Protein AF-A0A1H4CYY7-F1 (afdb_monomer_lite)

Foldseek 3Di:
DDDDDDDDDDDDDDDDDDPDDDDDDDDPPDPDDPPDDDQAAAAAPLVQCVPAPDPQEREDEFQHEYEHPDAAEAADHHEYEYDQVRAYEYEAQEAHAYQAAYHYYRHEYECQNHPEARYEHAAHPADFQAQDPPHGFPEGEHEHDEYENYEYPNAQEANYAYPHAEYEYAEDYYYLYEHEHAHAYANHHDDQYAYLEYYYYLYEYEYLNQHQHAVDEYAYAQVSNYVQRAREHADEQAEYYSHNALAQNYAYPHHQALACSYEYHYELAEDESGRPVALCRQCSVRNNAFHNYHYHYAQYEAAYPVAHRCSQCPPVGHRHPVPVNYDRDDQCFPDVNVVLRQGPTPSCVVSVGHNNVSVVPD

Secondary structure (DSSP, 8-state):
--------------------------------PPPPP---TTEEHHHHHHHH-BTTEEEPPTT-EEEE-S-EEESS-EEEE-BTTBPEEEEESS-EEESS-EEEEEEEEE-TT--S-SEEES---PPEEESSSSPEEEEEEEEEEEEEEEEEEEE-S-SEEE-SSSEEEEEEEEES-EEEE-S-S-SEE-TT-EEEEEEEES-EEEEEEEE-S-SEE----GGGT-TT--EEEEEES-EEEEESTTS-SEE-SSS-TT-TTEEEEEES-EEES-S--TT-HHHHHTTT-SSSSEEEEES-EEEETTEE-GGGT-TTSTT---SS--B-S---EEETTTTEEEE--HHHHHHT-S-THHHH--

pLDDT: mean 87.71, std 17.61, range [26.36, 98.88]

Radius of gyration: 29.73 Å; chains: 1; bounding box: 64×70×106 Å

Sequence (362 aa):
MKKSFIFGAALMLMGALSFQSCTKADNPSVPREPAVAVIDNGMELADAIAQFAKDGVLSLPEGIELAMNKEIKLTEPLMIVGNEKKPALITANVGFNSTSDLILSNMIIDASELKTSLIKYEEVNGKKAMKSETEASAYTILNNITLNGVIVNGLEQSLIESTAGKILFKNIAVINSGVEISGNKNFFALGGGFPENLLIENSTLWSGTSHTGFFFKADGKPGDVTSTTTTTWTVNQSTLINIAVGKKANNSNGGIKGKKTTIMNLKNSILYNFGSNKGNEVNGWLWGQNGGAISNYENNTYWSADGAVAGWTDSSKGGSDQTGTALATDPAFKDIKNAIFTPTGADQVDKKTGDPHWYNAN

Structure (mmCIF, N/CA/C/O backbone):
data_AF-A0A1H4CYY7-F1
#
_entry.id   AF-A0A1H4CYY7-F1
#
loop_
_atom_site.group_PDB
_atom_site.id
_atom_site.type_symbol
_atom_site.label_atom_id
_atom_site.label_alt_id
_atom_site.label_comp_id
_atom_site.label_asym_id
_atom_site.label_entity_id
_atom_site.label_seq_id
_atom_site.pdbx_PDB_ins_code
_atom_site.Cartn_x
_atom_site.Cartn_y
_atom_site.Cartn_z
_atom_site.occupancy
_atom_site.B_iso_or_equiv
_atom_site.auth_seq_id
_atom_site.auth_comp_id
_atom_site.auth_asym_id
_atom_site.auth_atom_id
_atom_site.pdbx_PDB_model_num
ATOM 1 N N . MET A 1 1 ? 10.187 -35.703 83.335 1.00 37.75 1 MET A N 1
ATOM 2 C CA . MET A 1 1 ? 9.747 -34.923 82.147 1.00 37.75 1 MET A CA 1
ATOM 3 C C . MET A 1 1 ? 8.419 -35.516 81.671 1.00 37.75 1 MET A C 1
ATOM 5 O O . MET A 1 1 ? 8.348 -36.727 81.766 1.00 37.75 1 MET A O 1
ATOM 9 N N . LYS A 1 2 ? 7.423 -34.716 81.220 1.00 40.31 2 LYS A N 1
ATOM 10 C CA . LYS A 1 2 ? 6.094 -35.118 80.646 1.00 40.31 2 LYS A CA 1
ATOM 11 C C . LYS A 1 2 ? 5.318 -36.227 81.428 1.00 40.31 2 LYS A C 1
ATOM 13 O O . LYS A 1 2 ? 5.734 -37.372 81.398 1.00 40.31 2 LYS A O 1
ATOM 18 N N . LYS A 1 3 ? 4.214 -36.031 82.183 1.00 30.69 3 LYS A N 1
ATOM 19 C CA . LYS A 1 3 ? 3.031 -35.121 82.102 1.00 30.69 3 LYS A CA 1
ATOM 20 C C . LYS A 1 3 ? 2.345 -35.142 80.724 1.00 30.69 3 LYS A C 1
ATOM 22 O O . LYS A 1 3 ? 3.044 -34.854 79.759 1.00 30.69 3 LYS A O 1
ATOM 27 N N . SER A 1 4 ? 1.039 -35.401 80.535 1.00 29.83 4 SER A N 1
ATOM 28 C CA . SER A 1 4 ? -0.108 -35.891 81.367 1.00 29.83 4 SER A CA 1
ATOM 29 C C . SER A 1 4 ? -1.111 -36.602 80.401 1.00 29.83 4 SER A C 1
ATOM 31 O O . SER A 1 4 ? -0.925 -36.443 79.200 1.00 29.83 4 SER A O 1
ATOM 33 N N . PHE A 1 5 ? -2.093 -37.471 80.715 1.00 29.50 5 PHE A N 1
ATOM 34 C CA . PHE A 1 5 ? -3.107 -37.663 81.789 1.00 29.50 5 PHE A CA 1
ATOM 35 C C . PHE A 1 5 ? -4.393 -36.790 81.699 1.00 29.50 5 PHE A C 1
ATOM 37 O O . PHE A 1 5 ? -4.260 -35.573 81.627 1.00 29.50 5 PHE A O 1
ATOM 44 N N . ILE A 1 6 ? -5.583 -37.432 81.852 1.00 34.66 6 ILE A N 1
ATOM 45 C CA . ILE A 1 6 ? -6.971 -36.887 82.050 1.00 34.66 6 ILE A CA 1
ATOM 46 C C . ILE A 1 6 ? -7.640 -36.313 80.763 1.00 34.66 6 ILE A C 1
ATOM 48 O O . ILE A 1 6 ? -6.968 -35.583 80.049 1.00 34.66 6 ILE A O 1
ATOM 52 N N . PHE A 1 7 ? -8.914 -36.550 80.359 1.00 28.45 7 PHE A N 1
ATOM 53 C CA . PHE A 1 7 ? -10.069 -37.434 80.741 1.00 28.45 7 PHE A CA 1
ATOM 54 C C . PHE A 1 7 ? -10.880 -37.794 79.437 1.00 28.45 7 PHE A C 1
ATOM 56 O O . PHE A 1 7 ? -10.284 -37.678 78.372 1.00 28.45 7 PHE A O 1
ATOM 63 N N . GLY A 1 8 ? -12.144 -38.268 79.316 1.00 26.44 8 GLY A N 1
ATOM 64 C CA . GLY A 1 8 ? -13.328 -38.492 80.193 1.00 26.44 8 GLY A CA 1
ATOM 65 C C . GLY A 1 8 ? -14.410 -37.381 80.078 1.00 26.44 8 GLY A C 1
ATOM 66 O O . GLY A 1 8 ? -14.031 -36.218 80.082 1.00 26.44 8 GLY A O 1
ATOM 67 N N . ALA A 1 9 ? -15.742 -37.597 80.008 1.00 30.25 9 ALA A N 1
ATOM 68 C CA . ALA A 1 9 ? -16.615 -38.790 79.896 1.00 30.25 9 ALA A CA 1
ATOM 69 C C . ALA A 1 9 ? -18.074 -38.380 79.465 1.00 30.25 9 ALA A C 1
ATOM 71 O O . ALA A 1 9 ? -18.308 -37.205 79.201 1.00 30.25 9 ALA A O 1
ATOM 72 N N . ALA A 1 10 ? -19.041 -39.324 79.506 1.00 29.89 10 ALA A N 1
ATOM 73 C CA . ALA A 1 10 ? -20.525 -39.176 79.441 1.00 29.89 10 ALA A CA 1
ATOM 74 C C . ALA A 1 10 ? -21.234 -38.920 78.074 1.00 29.89 10 ALA A C 1
ATOM 76 O O . ALA A 1 10 ? -20.589 -38.490 77.127 1.00 29.89 10 ALA A O 1
ATOM 77 N N . LEU A 1 11 ? -22.571 -39.068 77.912 1.00 26.36 11 LEU A N 1
ATOM 78 C CA . LEU A 1 11 ? -23.565 -40.127 78.276 1.00 26.36 11 LEU A CA 1
ATOM 79 C C . LEU A 1 11 ? -24.990 -39.691 77.811 1.00 26.36 11 LEU A C 1
ATOM 81 O O . LEU A 1 11 ? -25.384 -38.583 78.136 1.00 26.36 11 LEU A O 1
ATOM 85 N N . MET A 1 12 ? -25.771 -40.582 77.167 1.00 27.56 12 MET A N 1
ATOM 86 C CA . MET A 1 12 ? -27.247 -40.532 76.930 1.00 27.56 12 MET A CA 1
ATOM 87 C C . MET A 1 12 ? -27.917 -39.269 76.324 1.00 27.56 12 MET A C 1
ATOM 89 O O . MET A 1 12 ? -27.952 -38.214 76.942 1.00 27.56 12 MET A O 1
ATOM 93 N N . LEU A 1 13 ? -28.731 -39.469 75.272 1.00 27.89 13 LEU A N 1
ATOM 94 C CA . LEU A 1 13 ? -30.198 -39.574 75.440 1.00 27.89 13 LEU A CA 1
ATOM 95 C C . LEU A 1 13 ? -30.851 -40.333 74.263 1.00 27.89 13 LEU A C 1
ATOM 97 O O . LEU A 1 13 ? -30.210 -40.569 73.241 1.00 27.89 13 LEU A O 1
ATOM 101 N N . MET A 1 14 ? -32.106 -40.763 74.428 1.00 31.47 14 MET A N 1
ATOM 102 C CA . MET A 1 14 ? -32.885 -41.497 73.419 1.00 31.47 14 MET A CA 1
ATOM 103 C C . 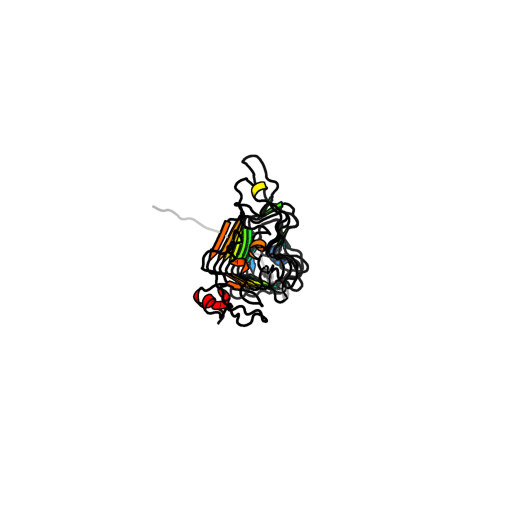MET A 1 14 ? -33.719 -40.565 72.527 1.00 31.47 14 MET A C 1
ATOM 105 O O . MET A 1 14 ? -34.252 -39.563 72.995 1.00 31.47 14 MET A O 1
ATOM 109 N N . GLY A 1 15 ? -33.935 -40.982 71.278 1.00 30.03 15 GLY A N 1
ATOM 110 C CA . GLY A 1 15 ? -34.980 -40.483 70.381 1.00 30.03 15 GLY A CA 1
ATOM 111 C C . GLY A 1 15 ? -35.325 -41.583 69.375 1.00 30.03 15 GLY A C 1
ATOM 112 O O . GLY A 1 15 ? -34.418 -42.181 68.802 1.00 30.03 15 GLY A O 1
ATOM 113 N N . ALA A 1 16 ? -36.606 -41.914 69.214 1.00 32.12 16 ALA A N 1
ATOM 114 C CA . ALA A 1 16 ? -37.058 -43.081 68.451 1.00 32.12 16 ALA A CA 1
ATOM 115 C C . ALA A 1 16 ? -38.094 -42.703 67.384 1.00 32.12 16 ALA A C 1
ATOM 117 O O . ALA A 1 16 ? -38.780 -41.697 67.542 1.00 32.12 16 ALA A O 1
ATOM 118 N N . LEU A 1 17 ? -38.264 -43.593 66.391 1.00 28.38 17 LEU A N 1
ATOM 119 C CA . LEU A 1 17 ? -39.285 -43.564 65.325 1.00 28.38 17 LEU A CA 1
ATOM 120 C C . LEU A 1 17 ? -39.082 -42.416 64.300 1.00 28.38 17 LEU A C 1
ATOM 122 O O . LEU A 1 17 ? -38.811 -41.283 64.662 1.00 28.38 17 LEU A O 1
ATOM 126 N N . SER A 1 18 ? -39.202 -42.616 62.984 1.00 34.16 18 SER A N 1
ATOM 127 C CA . SER A 1 18 ? -39.721 -43.760 62.216 1.00 34.16 18 SER A CA 1
ATOM 128 C C . SER A 1 18 ? -39.141 -43.783 60.789 1.00 34.16 18 SER A C 1
ATOM 130 O O . SER A 1 18 ? -38.703 -42.755 60.278 1.00 34.16 18 SER A O 1
ATOM 132 N N . PHE A 1 19 ? -39.167 -44.942 60.118 1.00 32.31 19 PHE A N 1
ATOM 133 C CA . PHE A 1 19 ? -38.884 -45.020 58.679 1.00 32.31 19 PHE A CA 1
ATOM 134 C C . PHE A 1 19 ? -40.127 -44.617 57.878 1.00 32.31 19 PHE A C 1
ATOM 136 O O . PHE A 1 19 ? -41.000 -45.441 57.611 1.00 32.31 19 PHE A O 1
ATOM 143 N N . GLN A 1 20 ? -40.202 -43.347 57.483 1.00 35.34 20 GLN A N 1
ATOM 144 C CA . GLN A 1 20 ? -41.232 -42.857 56.570 1.00 35.34 20 GLN A CA 1
ATOM 145 C C . GLN A 1 20 ? -40.759 -43.046 55.120 1.00 35.34 20 GLN A C 1
ATOM 147 O O . GLN A 1 20 ? -39.819 -42.394 54.667 1.00 35.34 20 GLN A O 1
ATOM 152 N N . SER A 1 21 ? -41.380 -43.976 54.391 1.00 47.38 21 SER A N 1
ATOM 153 C CA . SER A 1 21 ? -40.995 -44.321 53.017 1.00 47.38 21 SER A CA 1
ATOM 154 C C . SER A 1 21 ? -41.499 -43.281 52.009 1.00 47.38 21 SER A C 1
ATOM 156 O O . SER A 1 21 ? -42.514 -43.490 51.341 1.00 47.38 21 SER A O 1
ATOM 158 N N . CYS A 1 22 ? -40.801 -42.151 51.903 1.00 32.41 22 CYS A N 1
ATOM 159 C CA . CYS A 1 22 ? -41.125 -41.118 50.922 1.00 32.41 22 CYS A CA 1
ATOM 160 C C . CYS A 1 22 ? -40.632 -41.495 49.517 1.00 32.41 22 CYS A C 1
ATOM 162 O O . CYS A 1 22 ? -39.480 -41.860 49.293 1.00 32.41 22 CYS A O 1
ATOM 164 N N . THR A 1 23 ? -41.564 -41.408 48.574 1.00 44.06 23 THR A N 1
ATOM 165 C CA . THR A 1 23 ? -41.438 -41.718 47.148 1.00 44.06 23 THR A CA 1
ATOM 166 C C . THR A 1 23 ? -40.272 -41.019 46.452 1.00 44.06 23 THR A C 1
ATOM 168 O O . THR A 1 23 ? -40.067 -39.829 46.668 1.00 44.06 23 THR A O 1
ATOM 171 N N . LYS A 1 24 ? -39.617 -41.754 45.537 1.00 50.28 24 LYS A N 1
ATOM 172 C CA . LYS A 1 24 ? -38.835 -41.296 44.367 1.00 50.28 24 LYS A CA 1
ATOM 173 C C . LYS A 1 24 ? -38.758 -39.764 44.213 1.00 50.28 24 LYS A C 1
ATOM 175 O O . LYS A 1 24 ? -39.557 -39.181 43.486 1.00 50.28 24 LYS A O 1
ATOM 180 N N . ALA A 1 25 ? -37.791 -39.150 44.893 1.00 41.16 25 ALA A N 1
ATOM 181 C CA . ALA A 1 25 ? -37.471 -37.739 44.717 1.00 41.16 25 ALA A CA 1
ATOM 182 C C . ALA A 1 25 ? -36.894 -37.481 43.316 1.00 41.16 25 ALA A C 1
ATOM 184 O O . ALA A 1 25 ? -36.345 -38.391 42.683 1.00 41.16 25 ALA A O 1
ATOM 185 N N . ASP A 1 26 ? -37.024 -36.245 42.844 1.00 45.03 26 ASP A N 1
ATOM 186 C CA . ASP A 1 26 ? -36.534 -35.832 41.535 1.00 45.03 26 ASP A CA 1
ATOM 187 C C . ASP A 1 26 ? -35.023 -36.021 41.393 1.00 45.03 26 ASP A C 1
ATOM 189 O O . ASP A 1 26 ? -34.247 -35.844 42.335 1.00 45.03 26 ASP A O 1
ATOM 193 N N . ASN A 1 27 ? -34.603 -36.375 40.180 1.00 46.91 27 ASN A N 1
ATOM 194 C CA . ASN A 1 27 ? -33.193 -36.493 39.843 1.00 46.91 27 ASN A CA 1
ATOM 195 C C . ASN A 1 27 ? -32.584 -35.078 39.904 1.00 46.91 27 ASN A C 1
ATOM 197 O O . ASN A 1 27 ? -33.017 -34.229 39.118 1.00 46.91 27 ASN A O 1
ATOM 201 N N . PRO A 1 28 ? -31.642 -34.776 40.821 1.00 47.25 28 PRO A N 1
ATOM 202 C CA . PRO A 1 28 ? -31.160 -33.415 41.005 1.00 47.25 28 PRO A CA 1
ATOM 203 C C . PRO A 1 28 ? -30.515 -32.935 39.708 1.00 47.25 28 PRO A C 1
ATOM 205 O O . PRO A 1 28 ? -29.591 -33.565 39.191 1.00 47.25 28 PRO A O 1
ATOM 208 N N . SER A 1 29 ? -31.022 -31.827 39.167 1.00 51.50 29 SER A N 1
ATOM 209 C CA . SER A 1 29 ? -30.501 -31.242 37.937 1.00 51.50 29 SER A CA 1
ATOM 210 C C . SER A 1 29 ? -29.059 -30.803 38.173 1.00 51.50 29 SER A C 1
ATOM 212 O O . SER A 1 29 ? -28.823 -29.765 38.797 1.00 51.50 29 SER A O 1
ATOM 214 N N . VAL A 1 30 ? -28.106 -31.606 37.693 1.00 57.91 30 VAL A N 1
ATOM 215 C CA . VAL A 1 30 ? -26.680 -31.265 37.698 1.00 57.91 30 VAL A CA 1
ATOM 216 C C . VAL A 1 30 ? -26.548 -29.870 37.085 1.00 57.91 30 VAL A C 1
ATOM 218 O O . VAL A 1 30 ? -27.028 -29.683 35.961 1.00 57.91 30 VAL A O 1
ATOM 221 N N . PRO A 1 31 ? -25.956 -28.885 37.790 1.00 52.22 31 PRO A N 1
ATOM 222 C CA . PRO A 1 31 ? -25.745 -27.560 37.232 1.00 52.22 31 PRO A CA 1
ATOM 223 C C . PRO A 1 31 ? -24.963 -27.704 35.933 1.00 52.22 31 PRO A C 1
ATOM 225 O O . PRO A 1 31 ? -23.820 -28.159 35.939 1.00 52.22 31 PRO A O 1
ATOM 228 N N . ARG A 1 32 ? -25.610 -27.390 34.807 1.00 53.75 32 ARG A N 1
ATOM 229 C CA . ARG A 1 32 ? -24.967 -27.479 33.500 1.00 53.75 32 ARG A CA 1
ATOM 230 C C . ARG A 1 32 ? -23.876 -26.420 33.488 1.00 53.75 32 ARG A C 1
ATOM 232 O O . ARG A 1 32 ? -24.188 -25.234 33.573 1.00 53.75 32 ARG A O 1
ATOM 239 N N . GLU A 1 33 ? -22.627 -26.871 33.452 1.00 50.47 33 GLU A N 1
ATOM 240 C CA . GLU A 1 33 ? -21.457 -25.999 33.411 1.00 50.47 33 GLU A CA 1
ATOM 241 C C . GLU A 1 33 ? -21.664 -24.960 32.294 1.00 50.47 33 GLU A C 1
ATOM 243 O O . GLU A 1 33 ? -22.084 -25.344 31.193 1.00 50.47 33 GLU A O 1
ATOM 248 N N . PRO A 1 34 ? -21.513 -23.651 32.580 1.00 54.47 34 PRO A N 1
ATOM 249 C CA . PRO A 1 34 ? -21.822 -22.620 31.602 1.00 54.47 34 PRO A CA 1
ATOM 250 C C . PRO A 1 34 ? -20.933 -22.836 30.383 1.00 54.47 34 PRO A C 1
ATOM 252 O O . PRO A 1 34 ? -19.713 -22.938 30.518 1.00 54.47 34 PRO A O 1
ATOM 255 N N . ALA A 1 35 ? -21.552 -22.942 29.206 1.00 61.41 35 ALA A N 1
ATOM 256 C CA . ALA A 1 35 ? -20.824 -23.192 27.972 1.00 61.41 35 ALA A CA 1
ATOM 257 C C . ALA A 1 35 ? -19.736 -22.124 27.812 1.00 61.41 35 ALA A C 1
ATOM 259 O O . ALA A 1 35 ? -20.036 -20.927 27.823 1.00 61.41 35 ALA A O 1
ATOM 260 N N . VAL A 1 36 ? -18.480 -22.563 27.706 1.00 70.62 36 VAL A N 1
ATOM 261 C CA . VAL A 1 36 ? -17.357 -21.663 27.448 1.00 70.62 36 VAL A CA 1
ATOM 262 C C . VAL A 1 36 ? -17.652 -20.962 26.131 1.00 70.62 36 VAL A C 1
ATOM 264 O O . VAL A 1 36 ? -17.799 -21.623 25.104 1.00 70.62 36 VAL A O 1
ATOM 267 N N . ALA A 1 37 ? -17.791 -19.639 26.176 1.00 79.00 37 ALA A N 1
ATOM 268 C CA . ALA A 1 37 ? -18.042 -18.854 24.982 1.00 79.00 37 ALA A CA 1
ATOM 269 C C . ALA A 1 37 ? -16.870 -19.042 24.004 1.00 79.00 37 ALA A C 1
ATOM 271 O O . ALA A 1 37 ? -15.703 -18.948 24.394 1.00 79.00 37 ALA A O 1
ATOM 272 N N . VAL A 1 38 ? -17.200 -19.328 22.749 1.00 90.50 38 VAL A N 1
ATOM 273 C CA . VAL A 1 38 ? -16.258 -19.591 21.659 1.00 90.50 38 VAL A CA 1
ATOM 274 C C . VAL A 1 38 ? -16.600 -18.712 20.462 1.00 90.50 38 VAL A C 1
ATOM 276 O O . VAL A 1 38 ? -17.722 -18.224 20.336 1.00 90.50 38 VAL A O 1
ATOM 279 N N . ILE A 1 39 ? -15.614 -18.495 19.596 1.00 95.69 39 ILE A N 1
ATOM 280 C CA . ILE A 1 39 ? -15.818 -17.848 18.302 1.00 95.69 39 ILE A CA 1
ATOM 281 C C . ILE A 1 39 ? -16.231 -18.952 17.324 1.00 95.69 39 ILE A C 1
ATOM 283 O O . ILE A 1 39 ? -15.414 -19.813 17.001 1.00 95.69 39 ILE A O 1
ATOM 287 N N . ASP A 1 40 ? -17.491 -18.926 16.894 1.00 95.44 40 ASP A N 1
ATOM 288 C CA . ASP A 1 40 ? -18.082 -19.878 15.947 1.00 95.44 40 ASP A CA 1
ATOM 289 C C . ASP A 1 40 ? -18.129 -19.304 14.518 1.00 95.44 40 ASP A C 1
ATOM 291 O O . ASP A 1 40 ? -18.174 -18.085 14.322 1.00 95.44 40 ASP A O 1
ATOM 295 N N . ASN A 1 41 ? -18.160 -20.182 13.508 1.00 97.19 41 ASN A N 1
ATOM 296 C CA . ASN A 1 41 ? -18.274 -19.769 12.105 1.00 97.19 41 ASN A CA 1
ATOM 297 C C . ASN A 1 41 ? -19.579 -18.996 11.842 1.00 97.19 41 ASN A C 1
ATOM 299 O O . ASN A 1 41 ? -20.654 -19.378 12.304 1.00 97.19 41 ASN A O 1
ATOM 303 N N . GLY A 1 42 ? -19.482 -17.924 11.057 1.00 95.81 42 GLY A N 1
ATOM 304 C CA . GLY A 1 42 ? -20.584 -17.014 10.745 1.00 95.81 42 GLY A CA 1
ATOM 305 C C . GLY A 1 42 ? -20.880 -15.972 11.830 1.00 95.81 42 GLY A C 1
ATOM 306 O O . GLY A 1 42 ? -21.807 -15.182 11.663 1.00 95.81 42 GLY A O 1
ATOM 307 N N . MET A 1 43 ? -20.113 -15.931 12.927 1.00 97.69 43 MET A N 1
ATOM 308 C CA . MET A 1 43 ? -20.219 -14.866 13.929 1.00 97.69 43 MET A CA 1
ATOM 309 C C . MET A 1 43 ? -19.825 -13.501 13.329 1.00 97.69 43 MET A C 1
ATOM 311 O O . MET A 1 43 ? -18.916 -13.401 12.504 1.00 97.69 43 MET A O 1
ATOM 315 N N . GLU A 1 44 ? -20.497 -12.429 13.759 1.00 98.06 44 GLU A N 1
ATOM 316 C CA . GLU A 1 44 ? -20.103 -11.059 13.414 1.00 98.06 44 GLU A CA 1
ATOM 317 C C . GLU A 1 44 ? -18.771 -10.699 14.080 1.00 98.06 44 GLU A C 1
ATOM 319 O O . GLU A 1 44 ? -18.639 -10.781 15.303 1.00 98.06 44 GLU A O 1
ATOM 324 N N . LEU A 1 45 ? -17.811 -10.195 13.306 1.00 98.12 45 LEU A N 1
ATOM 325 C CA . LEU A 1 45 ? -16.506 -9.761 13.802 1.00 98.12 45 LEU A CA 1
ATOM 326 C C . LEU A 1 45 ? -16.634 -8.673 14.882 1.00 98.12 45 LEU A C 1
ATOM 328 O O . LEU A 1 45 ? -15.885 -8.686 15.854 1.00 98.12 45 LEU A O 1
ATOM 332 N N . ALA A 1 46 ? -17.626 -7.782 14.772 1.00 97.06 46 ALA A N 1
ATOM 333 C CA . ALA A 1 46 ? -17.936 -6.791 15.806 1.00 97.06 46 ALA A CA 1
ATOM 334 C C . ALA A 1 46 ? -18.329 -7.437 17.152 1.00 97.06 46 ALA A C 1
ATOM 336 O O . ALA A 1 46 ? -17.869 -7.000 18.208 1.00 97.06 46 ALA A O 1
ATOM 337 N N . ASP A 1 47 ? -19.136 -8.503 17.117 1.00 96.62 47 ASP A N 1
ATOM 338 C CA . ASP A 1 47 ? -19.560 -9.228 18.319 1.00 96.62 47 ASP A CA 1
ATOM 339 C C . ASP A 1 47 ? -18.419 -10.102 18.866 1.00 96.62 47 ASP A C 1
ATOM 341 O O . ASP A 1 47 ? -18.308 -10.281 20.080 1.00 96.62 47 ASP A O 1
ATOM 345 N N . ALA A 1 48 ? -17.545 -10.614 17.990 1.00 97.50 48 ALA A N 1
ATOM 346 C CA . ALA A 1 48 ? -16.347 -11.354 18.375 1.00 97.50 48 ALA A CA 1
ATOM 347 C C . ALA A 1 48 ? -15.320 -10.449 19.083 1.00 97.50 48 ALA A C 1
ATOM 349 O O . ALA A 1 48 ? -14.794 -10.820 20.132 1.00 97.50 48 ALA A O 1
ATOM 350 N N . ILE A 1 49 ? -15.085 -9.232 18.573 1.00 97.00 49 ILE A N 1
ATOM 351 C CA . ILE A 1 49 ? -14.261 -8.213 19.245 1.00 97.00 49 ILE A CA 1
ATOM 352 C C . ILE A 1 49 ? -14.849 -7.900 20.625 1.00 97.00 49 ILE A C 1
ATOM 354 O O . ILE A 1 49 ? -14.137 -7.991 21.622 1.00 97.00 49 ILE A O 1
ATOM 358 N N . ALA A 1 50 ? -16.148 -7.594 20.704 1.00 95.44 50 ALA A N 1
ATOM 359 C CA . ALA A 1 50 ? -16.796 -7.184 21.952 1.00 95.44 50 ALA A CA 1
ATOM 360 C C . ALA A 1 50 ? -16.803 -8.265 23.054 1.00 95.44 50 ALA A C 1
ATOM 362 O O . ALA A 1 50 ? -16.852 -7.923 24.235 1.00 95.44 50 ALA A O 1
ATOM 363 N N . GLN A 1 51 ? -16.767 -9.553 22.691 1.00 95.38 51 GLN A N 1
ATOM 364 C CA . GLN A 1 51 ? -16.809 -10.673 23.643 1.00 95.38 51 GLN A CA 1
ATOM 365 C C . GLN A 1 51 ? -15.434 -11.278 23.962 1.00 95.38 51 GLN A C 1
ATOM 367 O O . GLN A 1 51 ? -15.234 -11.770 25.074 1.00 95.38 51 GLN A O 1
ATOM 372 N N . PHE A 1 52 ? -14.498 -11.275 23.006 1.00 96.62 52 PHE A N 1
ATOM 373 C CA . PHE A 1 52 ? -13.264 -12.066 23.100 1.00 96.62 52 PHE A CA 1
ATOM 374 C C . PHE A 1 52 ? -11.969 -11.257 23.014 1.00 96.62 52 PHE A C 1
ATOM 376 O O . PHE A 1 52 ? -10.921 -11.801 23.371 1.00 96.62 52 PHE A O 1
ATOM 383 N N . ALA A 1 53 ? -12.007 -9.985 22.598 1.00 96.44 53 ALA A N 1
ATOM 384 C CA . ALA A 1 53 ? -10.814 -9.146 22.635 1.00 96.44 53 ALA A CA 1
ATOM 385 C C . ALA A 1 53 ? -10.394 -8.866 24.089 1.00 96.44 53 ALA A C 1
ATOM 387 O O . ALA A 1 53 ? -11.217 -8.516 24.936 1.00 96.44 53 ALA A O 1
ATOM 388 N N . LYS A 1 54 ? -9.100 -9.011 24.384 1.00 95.31 54 LYS A N 1
ATOM 389 C CA . LYS A 1 54 ? -8.508 -8.751 25.705 1.00 95.31 54 LYS A CA 1
ATOM 390 C C . LYS A 1 54 ? -7.297 -7.854 25.538 1.00 95.31 54 LYS A C 1
ATOM 392 O O . LYS A 1 54 ? -6.474 -8.107 24.666 1.00 95.31 54 LYS A O 1
ATOM 397 N N . ASP A 1 55 ? -7.227 -6.791 26.335 1.00 94.69 55 ASP A N 1
ATOM 398 C CA . ASP A 1 55 ? -6.133 -5.809 26.317 1.00 94.69 55 ASP A CA 1
ATOM 399 C C . ASP A 1 55 ? -5.811 -5.263 24.905 1.00 94.69 55 ASP A C 1
ATOM 401 O O . ASP A 1 55 ? -4.659 -5.016 24.555 1.00 94.69 55 ASP A O 1
ATOM 405 N N . GLY A 1 56 ? -6.851 -5.098 24.075 1.00 95.00 56 GLY A N 1
ATOM 406 C CA . GLY A 1 56 ? -6.737 -4.648 22.683 1.00 95.00 56 GLY A CA 1
ATOM 407 C C . GLY A 1 56 ? -6.373 -5.738 21.666 1.00 95.00 56 GLY A C 1
ATOM 408 O O . GLY A 1 56 ? -6.073 -5.403 20.526 1.00 95.00 56 GLY A O 1
ATOM 409 N N . VAL A 1 57 ? -6.396 -7.028 22.026 1.00 98.06 57 VAL A N 1
ATOM 410 C CA . VAL A 1 57 ? -6.032 -8.146 21.134 1.00 98.06 57 VAL A CA 1
ATOM 411 C C . VAL A 1 57 ? -7.171 -9.159 20.993 1.00 98.06 57 VAL A C 1
ATOM 413 O O . VAL A 1 57 ? -7.639 -9.717 21.985 1.00 98.06 57 VAL A O 1
ATOM 416 N N . LEU A 1 58 ? -7.578 -9.446 19.753 1.00 98.31 58 LEU A N 1
ATOM 417 C CA . LEU A 1 58 ? -8.475 -10.541 19.377 1.00 98.31 58 LEU A CA 1
ATOM 418 C C . LEU A 1 58 ? -7.690 -11.630 18.629 1.00 98.31 58 LEU A C 1
ATOM 420 O O . LEU A 1 58 ? -7.259 -11.423 17.494 1.00 98.31 58 LEU A O 1
ATOM 424 N N . SER A 1 59 ? -7.550 -12.804 19.243 1.00 98.00 59 SER A N 1
ATOM 425 C CA . SER A 1 59 ? -6.973 -13.991 18.597 1.00 98.00 59 SER A CA 1
ATOM 426 C C . SER A 1 59 ? -8.076 -14.851 17.979 1.00 98.00 59 SER A C 1
ATOM 428 O O . SER A 1 59 ? -8.984 -15.291 18.683 1.00 98.00 59 SER A O 1
ATOM 430 N N . LEU A 1 60 ? -7.986 -15.106 16.676 1.00 98.12 60 LEU A N 1
ATOM 431 C CA . LEU A 1 60 ? -8.960 -15.880 15.909 1.00 98.12 60 LEU A CA 1
ATOM 432 C C . LEU A 1 60 ? -8.554 -17.367 15.810 1.00 98.12 60 LEU A C 1
ATOM 434 O O . LEU A 1 60 ? -7.364 -17.657 15.652 1.00 98.12 60 LEU A O 1
ATOM 438 N N . PRO A 1 61 ? -9.505 -18.324 15.875 1.00 96.88 61 PRO A N 1
ATOM 439 C CA . PRO A 1 61 ? -9.225 -19.740 15.628 1.00 96.88 61 PRO A CA 1
ATOM 440 C C . PRO A 1 61 ? -8.700 -20.019 14.209 1.00 96.88 61 PRO A C 1
ATOM 442 O O . PRO A 1 61 ? -8.905 -19.235 13.282 1.00 96.88 61 PRO A O 1
ATOM 445 N N . GLU A 1 62 ? -8.032 -21.164 14.027 1.00 97.12 62 GLU A N 1
ATOM 446 C CA . GLU A 1 62 ? -7.523 -21.575 12.713 1.00 97.12 62 GLU A CA 1
ATOM 447 C C . GLU A 1 62 ? -8.658 -21.749 11.692 1.00 97.12 62 GLU A C 1
ATOM 449 O O . GLU A 1 62 ? -9.546 -22.573 11.903 1.00 97.12 62 GLU A O 1
ATOM 454 N N . GLY A 1 63 ? -8.598 -21.034 10.565 1.00 97.00 63 GLY A N 1
ATOM 455 C CA . GLY A 1 63 ? -9.579 -21.156 9.483 1.00 97.00 63 GLY A CA 1
ATOM 456 C C . GLY A 1 63 ? -11.009 -20.754 9.860 1.00 97.00 63 GLY A C 1
ATOM 457 O O . GLY A 1 63 ? -11.943 -21.247 9.236 1.00 97.00 63 GLY A O 1
ATOM 458 N N . ILE A 1 64 ? -11.192 -19.909 10.883 1.00 98.19 64 ILE A N 1
ATOM 459 C CA . ILE A 1 64 ? -12.518 -19.397 11.253 1.00 98.19 64 ILE A CA 1
ATOM 460 C C . ILE A 1 64 ? -13.091 -18.514 10.132 1.00 98.19 64 ILE A C 1
ATOM 462 O O . ILE A 1 64 ? -12.374 -17.701 9.546 1.00 98.19 64 ILE A O 1
ATOM 466 N N . GLU A 1 65 ? -14.386 -18.645 9.864 1.00 98.56 65 GLU A N 1
ATOM 467 C CA . GLU A 1 65 ? -15.130 -17.803 8.922 1.00 98.56 65 GLU A CA 1
ATOM 468 C C . GLU A 1 65 ? -16.001 -16.814 9.708 1.00 98.56 65 GLU A C 1
ATOM 470 O O . GLU A 1 65 ? -16.823 -17.230 10.522 1.00 98.56 65 GLU A O 1
ATOM 475 N N . LEU A 1 66 ? -15.842 -15.508 9.485 1.00 98.62 66 LEU A N 1
ATOM 476 C CA . LEU A 1 66 ? -16.573 -14.450 10.191 1.00 98.62 66 LEU A CA 1
ATOM 477 C C . LEU A 1 66 ? -17.207 -13.458 9.216 1.00 98.62 66 LEU A C 1
ATOM 479 O O . LEU A 1 66 ? -16.643 -13.129 8.172 1.00 98.62 66 LEU A O 1
ATOM 483 N N . ALA A 1 67 ? -18.365 -12.927 9.596 1.00 98.12 67 ALA A N 1
ATOM 484 C CA . ALA A 1 67 ? -19.030 -11.865 8.855 1.00 98.12 67 ALA A CA 1
ATOM 485 C C . ALA A 1 67 ? -18.632 -10.486 9.403 1.00 98.12 67 ALA A C 1
ATOM 487 O O . ALA A 1 67 ? -18.454 -10.311 10.606 1.00 98.12 67 ALA A O 1
ATOM 488 N N . MET A 1 68 ? -18.536 -9.480 8.539 1.00 97.69 68 MET A N 1
ATOM 489 C CA . MET A 1 68 ? -18.407 -8.077 8.931 1.00 97.69 68 MET A CA 1
ATOM 490 C C . MET A 1 68 ? -19.521 -7.276 8.246 1.00 97.69 68 MET A C 1
ATOM 492 O O . MET A 1 68 ? -19.317 -6.645 7.206 1.00 97.69 68 MET A O 1
ATOM 496 N N . ASN A 1 69 ? -20.725 -7.350 8.833 1.00 96.75 69 ASN A N 1
ATOM 497 C CA . ASN A 1 69 ? -21.913 -6.593 8.415 1.00 96.75 69 ASN A CA 1
ATOM 498 C C . ASN A 1 69 ? -22.155 -5.354 9.292 1.00 96.75 69 ASN A C 1
ATOM 500 O O . ASN A 1 69 ? -22.805 -4.400 8.862 1.00 96.75 69 ASN A O 1
ATOM 504 N N . LYS A 1 70 ? -21.650 -5.366 10.530 1.00 94.06 70 LYS A N 1
ATOM 505 C CA . LYS A 1 70 ? -21.718 -4.255 11.492 1.00 94.06 70 LYS A CA 1
ATOM 506 C C . LYS A 1 70 ? -20.482 -3.358 11.376 1.00 94.06 70 LYS A C 1
ATOM 508 O O . LYS A 1 70 ? -19.363 -3.858 11.396 1.00 94.06 70 LYS A O 1
ATOM 513 N N . GLU A 1 71 ? -20.677 -2.038 11.292 1.00 87.38 71 GLU A N 1
ATOM 514 C CA . GLU A 1 71 ? -19.575 -1.064 11.220 1.00 87.38 71 GLU A CA 1
ATOM 515 C C . GLU A 1 71 ? -18.720 -1.131 12.497 1.00 87.38 71 GLU A C 1
ATOM 517 O O . GLU A 1 71 ? -19.212 -0.873 13.599 1.00 87.38 71 GLU A O 1
ATOM 522 N N . ILE A 1 72 ? -17.434 -1.461 12.356 1.00 93.06 72 ILE A N 1
ATOM 523 C CA . ILE A 1 72 ? -16.533 -1.630 13.501 1.00 93.06 72 ILE A CA 1
ATOM 524 C C . ILE A 1 72 ? -15.914 -0.275 13.848 1.00 93.06 72 ILE A C 1
ATOM 526 O O . ILE A 1 72 ? -14.985 0.181 13.176 1.00 93.06 72 ILE A O 1
ATOM 530 N N . LYS A 1 73 ? -16.429 0.371 14.903 1.00 92.25 73 LYS A N 1
ATOM 531 C CA . LYS A 1 73 ? -15.896 1.646 15.408 1.00 92.25 73 LYS A CA 1
ATOM 532 C C . LYS A 1 73 ? -14.780 1.423 16.419 1.00 92.25 73 LYS A C 1
ATOM 534 O O . LYS A 1 73 ? -15.015 0.839 17.473 1.00 92.25 73 LYS A O 1
ATOM 539 N N . LEU A 1 74 ? -13.579 1.908 16.107 1.00 90.12 74 LEU A N 1
ATOM 540 C CA . LEU A 1 74 ? -12.384 1.708 16.935 1.00 90.12 74 LEU A CA 1
ATOM 541 C C . LEU A 1 74 ? -11.966 3.009 17.626 1.00 90.12 74 LEU A C 1
ATOM 543 O O . LEU A 1 74 ? -11.243 3.826 17.055 1.00 90.12 74 LEU A O 1
ATOM 547 N N . THR A 1 75 ? -12.422 3.198 18.866 1.00 89.56 75 THR A N 1
ATOM 548 C CA . THR A 1 75 ? -11.993 4.318 19.723 1.00 89.56 75 THR A CA 1
ATOM 549 C C . THR A 1 75 ? -10.654 4.056 20.410 1.00 89.56 75 THR A C 1
ATOM 551 O O . THR A 1 75 ? -9.892 4.991 20.643 1.00 89.56 75 THR A O 1
ATOM 554 N N . GLU A 1 76 ? -10.356 2.785 20.687 1.00 90.38 76 GLU A N 1
ATOM 555 C CA . GLU A 1 76 ? -9.132 2.293 21.328 1.00 90.38 76 GLU A CA 1
ATOM 556 C C . GLU A 1 76 ? -8.306 1.436 20.347 1.00 90.38 76 GLU A C 1
ATOM 558 O O . GLU A 1 76 ? -8.866 0.957 19.355 1.00 90.38 76 GLU A O 1
ATOM 563 N N . PRO A 1 77 ? -6.994 1.235 20.589 1.00 92.50 77 PRO A N 1
ATOM 564 C CA . PRO A 1 77 ? -6.153 0.385 19.748 1.00 92.50 77 PRO A CA 1
ATOM 565 C C . PRO A 1 77 ? -6.665 -1.058 19.657 1.00 92.50 77 PRO A C 1
ATOM 567 O O . PRO A 1 77 ? -7.011 -1.656 20.678 1.00 92.50 77 PRO A O 1
ATOM 570 N N . LEU A 1 78 ? -6.648 -1.640 18.453 1.00 95.75 78 LEU A N 1
ATOM 571 C CA . LEU A 1 78 ? -7.034 -3.037 18.231 1.00 95.75 78 LEU A CA 1
ATOM 572 C C . LEU A 1 78 ? -6.019 -3.794 17.366 1.00 95.75 78 LEU A C 1
ATOM 574 O O . LEU A 1 78 ? -5.604 -3.338 16.301 1.00 95.75 78 LEU A O 1
ATOM 578 N N . MET A 1 79 ? -5.687 -5.007 17.797 1.00 97.94 79 MET A N 1
ATOM 579 C CA . MET A 1 79 ? -4.982 -6.022 17.026 1.00 97.94 79 MET A CA 1
ATOM 580 C C . MET A 1 79 ? -5.902 -7.229 16.810 1.00 97.94 79 MET A C 1
ATOM 582 O O . MET A 1 79 ? -6.439 -7.774 17.772 1.00 97.94 79 MET A O 1
ATOM 586 N N . ILE A 1 80 ? -6.060 -7.677 15.565 1.00 98.44 80 ILE A N 1
ATOM 587 C CA . ILE A 1 80 ? -6.780 -8.908 15.212 1.00 98.44 80 ILE A CA 1
ATOM 588 C C . ILE A 1 80 ? -5.784 -9.872 14.559 1.00 98.44 80 ILE A C 1
ATOM 590 O O . ILE A 1 80 ? -5.134 -9.517 13.574 1.00 98.44 80 ILE A O 1
ATOM 594 N N . VAL A 1 81 ? -5.650 -11.080 15.113 1.00 98.44 81 VAL A N 1
ATOM 595 C CA . VAL A 1 81 ? -4.613 -12.053 14.734 1.00 98.44 81 VAL A CA 1
ATOM 596 C C . VAL A 1 81 ? -5.242 -13.392 14.363 1.00 98.44 81 VAL A C 1
ATOM 598 O O . VAL A 1 81 ? -5.775 -14.085 15.226 1.00 98.44 81 VAL A O 1
ATOM 601 N N . GLY A 1 82 ? -5.154 -13.772 13.088 1.00 98.00 82 GLY A N 1
ATOM 602 C CA . GLY A 1 82 ? -5.441 -15.127 12.618 1.00 98.00 82 GLY A CA 1
ATOM 603 C C . GLY A 1 82 ? -4.211 -16.042 12.599 1.00 98.00 82 GLY A C 1
ATOM 604 O O . GLY A 1 82 ? -3.118 -15.690 13.056 1.00 98.00 82 GLY A O 1
ATOM 605 N N . ASN A 1 83 ? -4.385 -17.243 12.051 1.00 97.19 83 ASN A N 1
ATOM 606 C CA . ASN A 1 83 ? -3.328 -18.245 11.932 1.00 97.19 83 ASN A CA 1
ATOM 607 C C . ASN A 1 83 ? -2.661 -18.183 10.548 1.00 97.19 83 ASN A C 1
ATOM 609 O O . ASN A 1 83 ? -3.330 -18.296 9.531 1.00 97.19 83 ASN A O 1
ATOM 613 N N . GLU A 1 84 ? -1.334 -18.066 10.508 1.00 93.81 84 GLU A N 1
ATOM 614 C CA . GLU A 1 84 ? -0.527 -17.948 9.278 1.00 93.81 84 GLU A CA 1
ATOM 615 C C . GLU A 1 84 ? -0.781 -19.068 8.246 1.00 93.81 84 GLU A C 1
ATOM 617 O O . GLU A 1 84 ? -0.752 -18.829 7.043 1.00 93.81 84 GLU A O 1
ATOM 622 N N . LYS A 1 85 ? -1.049 -20.299 8.705 1.00 93.81 85 LYS A N 1
ATOM 623 C CA . LYS A 1 85 ? -1.186 -21.498 7.854 1.00 93.81 85 LYS A CA 1
ATOM 624 C C . LYS A 1 85 ? -2.634 -21.831 7.500 1.00 93.81 85 LYS A C 1
ATOM 626 O O . LYS A 1 85 ? -2.875 -22.608 6.579 1.00 93.81 85 LYS A O 1
ATOM 631 N N . LYS A 1 86 ? -3.583 -21.283 8.257 1.00 96.81 86 LYS A N 1
ATOM 632 C CA . LYS A 1 86 ? -5.030 -21.366 8.039 1.00 96.81 86 LYS A CA 1
ATOM 633 C C . LYS A 1 86 ? -5.634 -20.005 8.404 1.00 96.81 86 LYS A C 1
ATOM 635 O O . LYS A 1 86 ? -6.185 -19.871 9.504 1.00 96.81 86 LYS A O 1
ATOM 640 N N . PRO A 1 87 ? -5.464 -18.985 7.545 1.00 97.62 87 PRO A N 1
ATOM 641 C CA . PRO A 1 87 ? -5.950 -17.641 7.828 1.00 97.62 87 PRO A CA 1
ATOM 642 C C . PRO A 1 87 ? -7.455 -17.652 8.092 1.00 97.62 87 PRO A C 1
ATOM 644 O O . PRO A 1 87 ? -8.192 -18.441 7.501 1.00 97.62 87 PRO A O 1
ATOM 647 N N . ALA A 1 88 ? -7.904 -16.768 8.980 1.00 98.31 88 ALA A N 1
ATOM 648 C CA . ALA A 1 88 ? -9.330 -16.504 9.143 1.00 98.31 88 ALA A CA 1
ATOM 649 C C . ALA A 1 88 ? -9.886 -15.875 7.856 1.00 98.31 88 ALA A C 1
ATOM 651 O O . ALA A 1 88 ? -9.192 -15.064 7.241 1.00 98.31 88 ALA A O 1
ATOM 652 N N . LEU A 1 89 ? -11.117 -16.204 7.468 1.00 98.75 89 LEU A N 1
ATOM 653 C CA . LEU A 1 89 ? -11.828 -15.547 6.372 1.00 98.75 89 LEU A CA 1
ATOM 654 C C . LEU A 1 89 ? -12.830 -14.542 6.946 1.00 98.75 89 LEU A C 1
ATOM 656 O O . LEU A 1 89 ? -13.705 -14.911 7.723 1.00 98.75 89 LEU A O 1
ATOM 660 N N . ILE A 1 90 ? -12.713 -13.279 6.542 1.00 98.62 90 ILE A N 1
ATOM 661 C CA . ILE A 1 90 ? -13.635 -12.200 6.893 1.00 98.62 90 ILE A CA 1
ATOM 662 C C . ILE A 1 90 ? -14.414 -11.798 5.636 1.00 98.62 90 ILE A C 1
ATOM 664 O O . ILE A 1 90 ? -13.833 -11.237 4.706 1.00 98.62 90 ILE A O 1
ATOM 668 N N . THR A 1 91 ? -15.724 -12.041 5.599 1.00 98.56 91 THR A N 1
ATOM 669 C CA . THR A 1 91 ? -16.599 -11.520 4.534 1.00 98.56 91 THR A CA 1
ATOM 670 C C . THR A 1 91 ? -17.023 -10.094 4.886 1.00 98.56 91 THR A C 1
ATOM 672 O O . THR A 1 91 ? -17.793 -9.883 5.826 1.00 98.56 91 THR A O 1
ATOM 675 N N . ALA A 1 92 ? -16.490 -9.107 4.165 1.00 98.06 92 ALA A N 1
ATOM 676 C CA . ALA A 1 92 ? -16.589 -7.690 4.493 1.00 98.06 92 ALA A CA 1
ATOM 677 C C . ALA A 1 92 ? -17.635 -6.960 3.640 1.00 98.06 92 ALA A C 1
ATOM 679 O O . ALA A 1 92 ? -17.394 -6.637 2.481 1.00 98.06 92 ALA A O 1
ATOM 680 N N . ASN A 1 93 ? -18.768 -6.617 4.255 1.00 96.69 93 ASN A N 1
ATOM 681 C CA . ASN A 1 93 ? -19.792 -5.757 3.648 1.00 96.69 93 ASN A CA 1
ATOM 682 C C . ASN A 1 93 ? -19.646 -4.286 4.091 1.00 96.69 93 ASN A C 1
ATOM 684 O O . ASN A 1 93 ? -20.037 -3.365 3.369 1.00 96.69 93 ASN A O 1
ATOM 688 N N . VAL A 1 94 ? -19.030 -4.051 5.256 1.00 95.38 94 VAL A N 1
ATOM 689 C CA . VAL A 1 94 ? -18.676 -2.725 5.797 1.00 95.38 94 VAL A CA 1
ATOM 690 C C . VAL A 1 94 ? -17.239 -2.718 6.326 1.00 95.38 94 VAL A C 1
ATOM 692 O O . VAL A 1 94 ? -16.688 -3.769 6.635 1.00 95.38 94 VAL A O 1
ATOM 695 N N . GLY A 1 95 ? -16.610 -1.542 6.394 1.00 95.44 95 GLY A N 1
ATOM 696 C CA . GLY A 1 95 ? -15.217 -1.392 6.829 1.00 95.44 95 GLY A CA 1
ATOM 697 C C . GLY A 1 95 ? -15.042 -1.080 8.319 1.00 95.44 95 GLY A C 1
ATOM 698 O O . GLY A 1 95 ? -16.003 -0.909 9.075 1.00 95.44 95 GLY A O 1
ATOM 699 N N . PHE A 1 96 ? -13.780 -0.929 8.720 1.00 95.56 96 PHE A N 1
ATOM 700 C CA . PHE A 1 96 ? -13.398 -0.350 10.007 1.00 95.56 96 PHE A CA 1
ATOM 701 C C . PHE A 1 96 ? -13.511 1.177 9.940 1.00 95.56 96 PHE A C 1
ATOM 703 O O . PHE A 1 96 ? -12.917 1.801 9.059 1.00 95.56 96 PHE A O 1
ATOM 710 N N . ASN A 1 97 ? -14.213 1.792 10.893 1.00 93.25 97 ASN A N 1
ATOM 711 C CA . ASN A 1 97 ? -14.254 3.245 11.074 1.00 93.25 97 ASN A CA 1
ATOM 712 C C . ASN A 1 97 ? -13.467 3.588 12.344 1.00 93.25 97 ASN A C 1
ATOM 714 O O . ASN A 1 97 ? -13.967 3.476 13.465 1.00 93.25 97 ASN A O 1
ATOM 718 N N . SER A 1 98 ? -12.186 3.894 12.177 1.00 88.19 98 SER A N 1
ATOM 719 C CA . SER A 1 98 ? -11.244 4.004 13.285 1.00 88.19 98 SER A CA 1
ATOM 720 C C . SER A 1 98 ? -10.953 5.453 13.650 1.00 88.19 98 SER A C 1
ATOM 722 O O . SER A 1 98 ? -10.839 6.320 12.789 1.00 88.19 98 SER A O 1
ATOM 724 N N . THR A 1 99 ? -10.754 5.692 14.945 1.00 86.56 99 THR A N 1
ATOM 725 C CA . THR A 1 99 ? -10.136 6.910 15.477 1.00 86.56 99 THR A CA 1
ATOM 726 C C . THR A 1 99 ? -8.783 6.618 16.141 1.00 86.56 99 THR A C 1
ATOM 728 O O . THR A 1 99 ? -8.229 7.514 16.783 1.00 86.56 99 THR A O 1
ATOM 731 N N . SER A 1 100 ? -8.287 5.375 16.031 1.00 88.62 100 SER A N 1
ATOM 732 C CA . SER A 1 100 ? -7.157 4.804 16.781 1.00 88.62 100 SER A CA 1
ATOM 733 C C . SER A 1 100 ? -6.308 3.813 15.950 1.00 88.62 100 SER A C 1
ATOM 735 O O . SER A 1 100 ? -6.510 3.639 14.741 1.00 88.62 100 SER A O 1
ATOM 737 N N . ASP A 1 101 ? -5.311 3.200 16.587 1.00 90.50 101 ASP A N 1
ATOM 738 C CA . ASP A 1 101 ? -4.371 2.270 15.948 1.00 90.50 101 ASP A CA 1
ATOM 739 C C . ASP A 1 101 ? -5.042 0.927 15.591 1.00 90.50 101 ASP A C 1
ATOM 741 O O . ASP A 1 101 ? -5.834 0.395 16.371 1.00 90.50 101 ASP A O 1
ATOM 745 N N . LEU A 1 102 ? -4.703 0.355 14.429 1.00 94.75 102 LEU A N 1
ATOM 746 C CA . LEU A 1 102 ? -5.257 -0.920 13.952 1.00 94.75 102 LEU A CA 1
ATOM 747 C C . LEU A 1 102 ? -4.170 -1.824 13.359 1.00 94.75 102 LEU A C 1
ATOM 749 O O . LEU A 1 102 ? -3.427 -1.426 12.462 1.00 94.75 102 LEU A O 1
ATOM 753 N N . ILE A 1 103 ? -4.114 -3.069 13.828 1.00 97.69 103 ILE A N 1
ATOM 754 C CA . ILE A 1 103 ? -3.229 -4.113 13.307 1.00 97.69 103 ILE A CA 1
ATOM 755 C C . ILE A 1 103 ? -4.072 -5.327 12.906 1.00 97.69 103 ILE A C 1
ATOM 757 O O . ILE A 1 103 ? -4.722 -5.939 13.749 1.00 97.69 103 ILE A O 1
ATOM 761 N N . LEU A 1 104 ? -4.032 -5.707 11.631 1.00 98.56 104 LEU A N 1
ATOM 762 C CA . LEU A 1 104 ? -4.626 -6.943 11.119 1.00 98.56 104 LEU A CA 1
ATOM 763 C C . LEU A 1 104 ? -3.498 -7.899 10.718 1.00 98.56 104 LEU A C 1
ATOM 765 O O . LEU A 1 104 ? -2.583 -7.513 9.987 1.00 98.56 104 LEU A O 1
ATOM 769 N N . SER A 1 105 ? -3.531 -9.135 11.218 1.00 98.56 105 SER A N 1
ATOM 770 C CA . SER A 1 105 ? -2.532 -10.164 10.909 1.00 98.56 105 SER A CA 1
ATOM 771 C C . SER A 1 105 ? -3.150 -11.495 10.479 1.00 98.56 105 SER A C 1
ATOM 773 O O . SER A 1 105 ? -4.095 -11.961 11.115 1.00 98.56 105 SER A O 1
ATOM 775 N N . ASN A 1 106 ? -2.558 -12.143 9.469 1.00 98.31 106 ASN A N 1
ATOM 776 C CA . ASN A 1 106 ? -2.832 -13.531 9.062 1.00 98.31 106 ASN A CA 1
ATOM 777 C C . ASN A 1 106 ? -4.318 -13.836 8.763 1.00 98.31 106 ASN A C 1
ATOM 779 O O . ASN A 1 106 ? -4.925 -14.715 9.384 1.00 98.31 106 ASN A O 1
ATOM 783 N N . MET A 1 107 ? -4.925 -13.100 7.830 1.00 98.69 107 MET A N 1
ATOM 784 C CA . MET A 1 107 ? -6.340 -13.264 7.463 1.00 98.69 107 MET A CA 1
ATOM 785 C C . MET A 1 107 ? -6.606 -12.970 5.984 1.00 98.69 107 MET A C 1
ATOM 787 O O . MET A 1 107 ? -5.902 -12.178 5.359 1.00 98.69 107 MET A O 1
ATOM 791 N N . ILE A 1 108 ? -7.655 -13.584 5.446 1.00 98.81 108 ILE A N 1
ATOM 792 C CA . ILE A 1 108 ? -8.249 -13.260 4.151 1.00 98.81 108 ILE A CA 1
ATOM 793 C C . ILE A 1 108 ? -9.458 -12.359 4.410 1.00 98.81 108 ILE A C 1
ATOM 795 O O . ILE A 1 108 ? -10.288 -12.657 5.265 1.00 98.81 108 ILE A O 1
ATOM 799 N N . ILE A 1 109 ? -9.571 -11.270 3.661 1.00 98.81 109 ILE A N 1
ATOM 800 C CA . ILE A 1 109 ? -10.705 -10.352 3.668 1.00 98.81 109 ILE A CA 1
ATOM 801 C C . ILE A 1 109 ? -11.305 -10.374 2.263 1.00 98.81 109 ILE A C 1
ATOM 803 O O . ILE A 1 109 ? -10.693 -9.897 1.305 1.00 98.81 109 ILE A O 1
ATOM 807 N N . ASP A 1 110 ? -12.501 -10.939 2.138 1.00 98.69 110 ASP A N 1
ATOM 808 C CA . ASP A 1 110 ? -13.304 -10.790 0.929 1.00 98.69 110 ASP A CA 1
ATOM 809 C C . ASP A 1 110 ? -14.019 -9.439 1.001 1.00 98.69 110 ASP A C 1
ATOM 811 O O . ASP A 1 110 ? -14.931 -9.255 1.806 1.00 98.69 110 ASP A O 1
ATOM 815 N N . ALA A 1 111 ? -13.554 -8.484 0.196 1.00 98.38 111 ALA A N 1
ATOM 816 C CA . ALA A 1 111 ? -14.079 -7.128 0.110 1.00 98.38 111 ALA A CA 1
ATOM 817 C C . ALA A 1 111 ? -14.875 -6.887 -1.188 1.00 98.38 111 ALA A C 1
ATOM 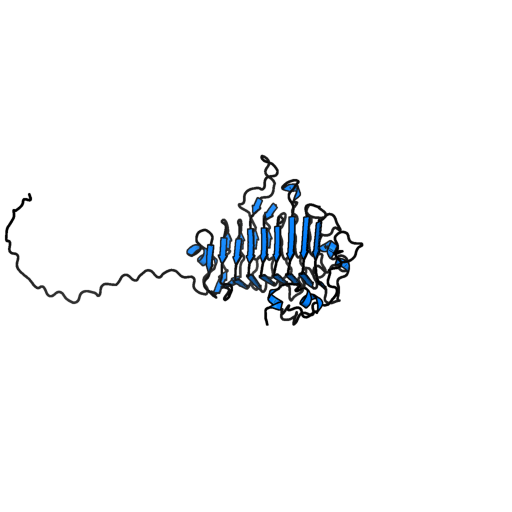819 O O . ALA A 1 111 ? -15.114 -5.734 -1.550 1.00 98.38 111 ALA A O 1
ATOM 820 N N . SER A 1 112 ? -15.303 -7.946 -1.886 1.00 97.12 112 SER A N 1
ATOM 821 C CA . SER A 1 112 ? -16.092 -7.847 -3.127 1.00 97.12 112 SER A CA 1
ATOM 822 C C . SER A 1 112 ? -17.420 -7.098 -2.946 1.00 97.12 112 SER A C 1
ATOM 824 O O . SER A 1 112 ? -17.815 -6.291 -3.792 1.00 97.12 112 SER A O 1
ATOM 826 N N . GLU A 1 113 ? -18.088 -7.287 -1.807 1.00 96.31 113 GLU A N 1
ATOM 827 C CA . GLU A 1 113 ? -19.320 -6.570 -1.460 1.00 96.31 113 GLU A CA 1
ATOM 828 C C . GLU A 1 113 ? -19.100 -5.345 -0.551 1.00 96.31 113 GLU A C 1
ATOM 830 O O . GLU A 1 113 ? -20.052 -4.663 -0.166 1.00 96.31 113 GLU A O 1
ATOM 835 N N . LEU A 1 114 ? -17.845 -4.974 -0.281 1.00 96.62 114 LEU A N 1
ATOM 836 C CA . LEU A 1 114 ? -17.504 -3.859 0.596 1.00 96.62 114 LEU A CA 1
ATOM 837 C C . LEU A 1 114 ? -17.794 -2.496 -0.060 1.00 96.62 114 LEU A C 1
ATOM 839 O O . LEU A 1 114 ? -17.088 -2.051 -0.968 1.00 96.62 114 LEU A O 1
ATOM 843 N N . LYS A 1 115 ? -18.800 -1.771 0.447 1.00 91.75 115 LYS A N 1
ATOM 844 C CA . LYS A 1 115 ? -19.224 -0.475 -0.134 1.00 91.75 115 LYS A CA 1
ATOM 845 C C . LYS A 1 115 ? -18.577 0.764 0.510 1.00 91.75 115 LYS A C 1
ATOM 847 O O . LYS A 1 115 ? -18.896 1.892 0.133 1.00 91.75 115 LYS A O 1
ATOM 852 N N . THR A 1 116 ? -17.635 0.581 1.438 1.00 94.12 116 THR A N 1
ATOM 853 C CA . THR A 1 116 ? -16.809 1.645 2.050 1.00 94.12 116 THR A CA 1
ATOM 854 C C . THR A 1 116 ? -15.319 1.379 1.836 1.00 94.12 116 THR A C 1
ATOM 856 O O . THR A 1 116 ? -14.933 0.276 1.482 1.00 94.12 116 THR A O 1
ATOM 859 N N . SER A 1 117 ? -14.442 2.352 2.085 1.00 96.31 117 SER A N 1
ATOM 860 C CA . SER A 1 117 ? -13.007 2.048 2.221 1.00 96.31 117 SER A CA 1
ATOM 861 C C . SER A 1 117 ? -12.782 1.029 3.360 1.00 96.31 117 SER A C 1
ATOM 863 O O . SER A 1 117 ? -13.538 1.052 4.336 1.00 96.31 117 SER A O 1
ATOM 865 N N . LEU A 1 118 ? -11.791 0.130 3.239 1.00 97.88 118 LEU A N 1
ATOM 866 C CA . LEU A 1 118 ? -11.594 -0.976 4.200 1.00 97.88 118 LEU A CA 1
ATOM 867 C C . LEU A 1 118 ? -11.235 -0.468 5.597 1.00 97.88 118 LEU A C 1
ATOM 869 O O . LEU A 1 118 ? -11.819 -0.913 6.583 1.00 97.88 118 LEU A O 1
ATOM 873 N N . ILE A 1 119 ? -10.310 0.488 5.669 1.00 96.75 119 ILE A N 1
ATOM 874 C CA . ILE A 1 119 ? -10.013 1.238 6.886 1.00 96.75 119 ILE A CA 1
ATOM 875 C C . ILE A 1 119 ? -10.305 2.712 6.607 1.00 96.75 119 ILE A C 1
ATOM 877 O O . ILE A 1 119 ? -9.721 3.316 5.703 1.00 96.75 119 ILE A O 1
ATOM 881 N N . LYS A 1 120 ? -11.220 3.298 7.375 1.00 94.62 120 LYS A N 1
ATOM 882 C CA . LYS A 1 120 ? -11.658 4.686 7.234 1.00 94.62 120 LYS A CA 1
ATOM 883 C C . LYS A 1 120 ? -11.387 5.472 8.512 1.00 94.62 120 LYS A C 1
ATOM 885 O O . LYS A 1 120 ? -11.637 4.979 9.606 1.00 94.62 120 LYS A O 1
ATOM 890 N N . TYR A 1 121 ? -10.924 6.707 8.349 1.00 91.25 121 TYR A N 1
ATOM 891 C CA . TYR A 1 121 ? -10.750 7.690 9.415 1.00 91.25 121 TYR A CA 1
ATOM 892 C C . TYR A 1 121 ? -11.654 8.894 9.137 1.00 91.25 121 TYR A C 1
ATOM 894 O O . TYR A 1 121 ? -11.321 9.752 8.312 1.00 91.25 121 TYR A O 1
ATOM 902 N N . GLU A 1 122 ? -12.815 8.938 9.796 1.00 87.12 122 GLU A N 1
ATOM 903 C CA . GLU A 1 122 ? -13.750 10.077 9.741 1.00 87.12 122 GLU A CA 1
ATOM 904 C C . GLU A 1 122 ? -13.485 11.107 10.844 1.00 87.12 122 GLU A C 1
ATOM 906 O O . GLU A 1 122 ? -13.571 12.311 10.604 1.00 87.12 122 GLU A O 1
ATOM 911 N N . GLU A 1 123 ? -13.023 10.634 12.002 1.00 80.12 123 GLU A N 1
ATOM 912 C CA . GLU A 1 123 ? -12.478 11.420 13.111 1.00 80.12 123 GLU A CA 1
ATOM 913 C C . GLU A 1 123 ? -11.190 10.743 13.627 1.00 80.12 123 GLU A C 1
ATOM 915 O O . GLU A 1 123 ? -10.924 9.589 13.301 1.00 80.12 123 GLU A O 1
ATOM 920 N N . VAL A 1 124 ? -10.367 11.431 14.431 1.00 73.12 124 VAL A N 1
ATOM 921 C CA . VAL A 1 124 ? -9.217 10.819 15.134 1.00 73.12 124 VAL A CA 1
ATOM 922 C C . VAL A 1 124 ? -9.109 11.370 16.553 1.00 73.12 124 VAL A C 1
ATOM 924 O O . VAL A 1 124 ? -8.988 12.581 16.743 1.00 73.12 124 VAL A O 1
ATOM 927 N N . ASN A 1 125 ? -9.076 10.463 17.533 1.00 71.62 125 ASN A N 1
ATOM 928 C CA . ASN A 1 125 ? -9.048 10.744 18.974 1.00 71.62 125 ASN A CA 1
ATOM 929 C C . ASN A 1 125 ? -7.611 10.749 19.545 1.00 71.62 125 ASN A C 1
ATOM 931 O O . ASN A 1 125 ? -7.356 10.410 20.698 1.00 71.62 125 ASN A O 1
ATOM 935 N N . GLY A 1 126 ? -6.636 11.078 18.699 1.00 76.19 126 GLY A N 1
ATOM 936 C CA . GLY A 1 126 ? -5.221 11.087 19.054 1.00 76.19 126 GLY A CA 1
ATOM 937 C C . GLY A 1 126 ? -4.758 12.384 19.722 1.00 76.19 126 GLY A C 1
ATOM 938 O O . GLY A 1 126 ? -5.447 13.405 19.749 1.00 76.19 126 GLY A O 1
ATOM 939 N N . LYS A 1 127 ? -3.515 12.381 20.209 1.00 86.25 127 LYS A N 1
ATOM 940 C CA . LYS A 1 127 ? -2.844 13.608 20.672 1.00 86.25 127 LYS A CA 1
ATOM 941 C C . LYS A 1 127 ? -2.486 14.489 19.472 1.00 86.25 127 LYS A C 1
ATOM 943 O O . LYS A 1 127 ? -2.142 13.980 18.406 1.00 86.25 127 LYS A O 1
ATOM 948 N N . LYS A 1 128 ? -2.508 15.816 19.630 1.00 90.69 128 LYS A N 1
ATOM 949 C CA . LYS A 1 128 ? -1.924 16.712 18.618 1.00 90.69 128 LYS A CA 1
ATOM 950 C C . LYS A 1 128 ? -0.412 16.504 18.544 1.00 90.69 128 LYS A C 1
ATOM 952 O O . LYS A 1 128 ? 0.248 16.395 19.575 1.00 90.69 128 LYS A O 1
ATOM 957 N N . ALA A 1 129 ? 0.133 16.470 17.328 1.00 87.69 129 ALA A N 1
ATOM 958 C CA . ALA A 1 129 ? 1.576 16.563 17.138 1.00 87.69 129 ALA A CA 1
ATOM 959 C C . ALA A 1 129 ? 2.041 17.967 17.538 1.00 87.69 129 ALA A C 1
ATOM 961 O O . ALA A 1 129 ? 1.323 18.936 17.293 1.00 87.69 129 ALA A O 1
ATOM 962 N N . MET A 1 130 ? 3.225 18.083 18.130 1.00 89.75 130 MET A N 1
ATOM 963 C CA . MET A 1 130 ? 3.761 19.345 18.646 1.00 89.75 130 MET A CA 1
ATOM 964 C C . MET A 1 130 ? 4.751 19.964 17.652 1.00 89.75 130 MET A C 1
ATOM 966 O O . MET A 1 130 ? 5.606 19.256 17.129 1.00 89.75 130 MET A O 1
ATOM 970 N N . LYS A 1 131 ? 4.649 21.278 17.416 1.00 88.94 131 LYS A N 1
ATOM 971 C CA . LYS A 1 131 ? 5.618 22.071 16.629 1.00 88.94 131 LYS A CA 1
ATOM 972 C C . LYS A 1 131 ? 6.857 22.443 17.437 1.00 88.94 131 LYS A C 1
ATOM 974 O O . LYS A 1 131 ? 7.951 22.554 16.889 1.00 88.94 131 LYS A O 1
ATOM 979 N N . SER A 1 132 ? 6.653 22.676 18.728 1.00 85.75 132 SER A N 1
ATOM 980 C CA . SER A 1 132 ? 7.651 23.048 19.729 1.00 85.75 132 SER A CA 1
ATOM 981 C C . SER A 1 132 ? 7.221 22.484 21.086 1.00 85.75 132 SER A C 1
ATOM 983 O O . SER A 1 132 ? 6.165 21.865 21.192 1.00 85.75 132 SER A O 1
ATOM 985 N N . GLU A 1 133 ? 7.990 22.723 22.146 1.00 84.88 133 GLU A N 1
ATOM 986 C CA . GLU A 1 133 ? 7.630 22.306 23.512 1.00 84.88 133 GLU A CA 1
ATOM 987 C C . GLU A 1 133 ? 6.281 22.877 23.999 1.00 84.88 133 GLU A C 1
ATOM 989 O O . GLU A 1 133 ? 5.663 22.309 24.896 1.00 84.88 133 GLU A O 1
ATOM 994 N N . THR A 1 134 ? 5.805 23.980 23.404 1.00 89.25 134 THR A N 1
ATOM 995 C CA . THR A 1 134 ? 4.609 24.717 23.847 1.00 89.25 134 THR A CA 1
ATOM 996 C C . THR A 1 134 ? 3.546 24.942 22.766 1.00 89.25 134 THR A C 1
ATOM 998 O O . THR A 1 134 ? 2.401 25.225 23.112 1.00 89.25 134 THR A O 1
ATOM 1001 N N . GLU A 1 135 ? 3.864 24.800 21.473 1.00 89.62 135 GLU A N 1
ATOM 1002 C CA . GLU A 1 135 ? 2.900 24.992 20.378 1.00 89.62 135 GLU A CA 1
ATOM 1003 C C . GLU A 1 135 ? 2.430 23.652 19.789 1.00 89.62 135 GLU A C 1
ATOM 1005 O O . GLU A 1 135 ? 3.216 22.878 19.235 1.00 89.62 135 GLU A O 1
ATOM 1010 N N . ALA A 1 136 ? 1.120 23.400 19.836 1.00 89.00 136 ALA A N 1
ATOM 1011 C CA . ALA A 1 136 ? 0.497 22.291 19.120 1.00 89.00 136 ALA A CA 1
ATOM 1012 C C . ALA A 1 136 ? 0.406 22.578 17.609 1.00 89.00 136 ALA A C 1
ATOM 1014 O O . ALA A 1 136 ? 0.038 23.669 17.172 1.00 89.00 136 ALA A O 1
ATOM 1015 N N . SER A 1 137 ? 0.694 21.571 16.786 1.00 91.06 137 SER A N 1
ATOM 1016 C CA . SER A 1 137 ? 0.424 21.609 15.349 1.00 91.06 137 SER A CA 1
ATOM 1017 C C . SER A 1 137 ? -1.072 21.424 15.056 1.00 91.06 137 SER A C 1
ATOM 1019 O O . SER A 1 137 ? -1.861 20.998 15.901 1.00 91.06 137 SER A O 1
ATOM 1021 N N . ALA A 1 138 ? -1.465 21.669 13.805 1.00 90.12 138 ALA A N 1
ATOM 1022 C CA . ALA A 1 138 ? -2.817 21.354 13.348 1.00 90.12 138 ALA A CA 1
ATOM 1023 C C . ALA A 1 138 ? -3.101 19.835 13.282 1.00 90.12 138 ALA A C 1
ATOM 1025 O O . ALA A 1 138 ? -4.269 19.436 13.311 1.00 90.12 138 ALA A O 1
ATOM 1026 N N . TYR A 1 139 ? -2.066 18.991 13.187 1.00 92.56 139 TYR A N 1
ATOM 1027 C CA . TYR A 1 139 ? -2.205 17.558 12.923 1.00 92.56 139 TYR A CA 1
ATOM 1028 C C . TYR A 1 139 ? -2.483 16.775 14.199 1.00 92.56 139 TYR A C 1
ATOM 1030 O O . TYR A 1 139 ? -1.824 16.973 15.221 1.00 92.56 139 TYR A O 1
ATOM 1038 N N . THR A 1 140 ? -3.439 15.855 14.124 1.00 91.94 140 THR A N 1
ATOM 1039 C CA . THR A 1 140 ? -3.600 14.811 15.142 1.00 91.94 140 THR A CA 1
ATOM 1040 C C . THR A 1 140 ? -2.725 13.609 14.779 1.00 91.94 140 THR A C 1
ATOM 1042 O O . THR A 1 140 ? -2.622 13.265 13.603 1.00 91.94 140 THR A O 1
ATOM 1045 N N . ILE A 1 141 ? -2.067 12.998 15.764 1.00 89.50 141 ILE A N 1
ATOM 1046 C CA . ILE A 1 141 ? -1.260 11.786 15.583 1.00 89.50 141 ILE A CA 1
ATOM 1047 C C . ILE A 1 141 ? -2.169 10.558 15.602 1.00 89.50 141 ILE A C 1
ATOM 1049 O O . ILE A 1 141 ? -2.970 10.402 16.521 1.00 89.50 141 ILE A O 1
ATOM 1053 N N . LEU A 1 142 ? -1.961 9.668 14.638 1.00 88.12 142 LEU A N 1
ATOM 1054 C CA . LEU A 1 142 ? -2.273 8.244 14.733 1.00 88.12 142 LEU A CA 1
ATOM 1055 C C . LEU A 1 142 ? -0.942 7.481 14.701 1.00 88.12 142 LEU A C 1
ATOM 1057 O O . LEU A 1 142 ? -0.053 7.894 13.956 1.00 88.12 142 LEU A O 1
ATOM 1061 N N . ASN A 1 143 ? -0.750 6.406 15.467 1.00 83.00 143 ASN A N 1
ATOM 1062 C CA . ASN A 1 143 ? 0.555 5.742 15.497 1.00 83.00 143 ASN A CA 1
ATOM 1063 C C . ASN A 1 143 ? 0.672 4.686 14.394 1.00 83.00 143 ASN A C 1
ATOM 1065 O O . ASN A 1 143 ? 1.569 4.780 13.563 1.00 83.00 143 ASN A O 1
ATOM 1069 N N . ASN A 1 144 ? -0.207 3.685 14.369 1.00 88.56 144 ASN A N 1
ATOM 1070 C CA . ASN A 1 144 ? 0.018 2.470 13.586 1.00 88.56 144 ASN A CA 1
ATOM 1071 C C . ASN A 1 144 ? -1.232 2.014 12.830 1.00 88.56 144 ASN A C 1
ATOM 1073 O O . ASN A 1 144 ? -2.274 1.753 13.431 1.00 88.56 144 ASN A O 1
ATOM 1077 N N . ILE A 1 145 ? -1.076 1.828 11.520 1.00 95.31 145 ILE A N 1
ATOM 1078 C CA . ILE A 1 145 ? -1.949 0.984 10.703 1.00 95.31 145 ILE A CA 1
ATOM 1079 C C . ILE A 1 145 ? -1.070 -0.097 10.082 1.00 95.31 145 ILE A C 1
ATOM 1081 O O . ILE A 1 145 ? -0.176 0.233 9.303 1.00 95.31 145 ILE A O 1
ATOM 1085 N N . THR A 1 146 ? -1.315 -1.367 10.402 1.00 98.00 146 THR A N 1
ATOM 1086 C CA . THR A 1 146 ? -0.509 -2.487 9.892 1.00 98.00 146 THR A CA 1
ATOM 1087 C C . THR A 1 146 ? -1.390 -3.598 9.337 1.00 98.00 146 THR A C 1
ATOM 1089 O O . THR A 1 146 ? -2.236 -4.135 10.047 1.00 98.00 146 THR A O 1
ATOM 1092 N N . LEU A 1 147 ? -1.122 -3.991 8.095 1.00 98.81 147 LEU A N 1
ATOM 1093 C CA . LEU A 1 147 ? -1.553 -5.253 7.499 1.00 98.81 147 LEU A CA 1
ATOM 1094 C C . LEU A 1 147 ? -0.319 -6.159 7.390 1.00 98.81 147 LEU A C 1
ATOM 1096 O O . LEU A 1 147 ? 0.668 -5.762 6.770 1.00 98.81 147 LEU A O 1
ATOM 1100 N N . ASN A 1 148 ? -0.342 -7.340 8.012 1.00 98.69 148 ASN A N 1
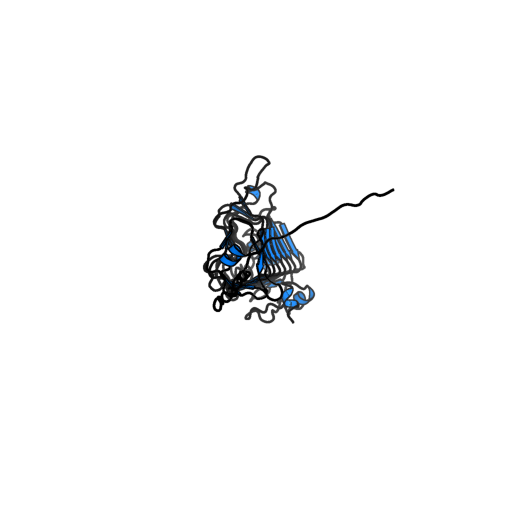ATOM 1101 C CA . ASN A 1 148 ? 0.766 -8.303 7.967 1.00 98.69 148 ASN A CA 1
ATOM 1102 C C . ASN A 1 148 ? 0.264 -9.723 7.661 1.00 98.69 148 ASN A C 1
ATOM 1104 O O . ASN A 1 148 ? -0.488 -10.283 8.453 1.00 98.69 148 ASN A O 1
ATOM 1108 N N . GLY A 1 149 ? 0.648 -10.322 6.533 1.00 98.44 149 GLY A N 1
ATOM 1109 C CA . GLY A 1 149 ? 0.065 -11.609 6.125 1.00 98.44 149 GLY A CA 1
ATOM 1110 C C . GLY A 1 149 ? -1.435 -11.507 5.817 1.00 98.44 149 GLY A C 1
ATOM 1111 O O . GLY A 1 149 ? -2.193 -12.428 6.116 1.00 98.44 149 GLY A O 1
ATOM 1112 N N . VAL A 1 150 ? -1.892 -10.357 5.308 1.00 98.81 150 VAL A N 1
ATOM 1113 C CA . VAL A 1 150 ? -3.304 -10.118 4.981 1.00 98.81 150 VAL A CA 1
ATOM 1114 C C . VAL A 1 150 ? -3.506 -10.251 3.477 1.00 98.81 150 VAL A C 1
ATOM 1116 O O . VAL A 1 150 ? -2.740 -9.698 2.689 1.00 98.81 150 VAL A O 1
ATOM 1119 N N . ILE A 1 151 ? -4.555 -10.963 3.075 1.00 98.62 151 ILE A N 1
ATOM 1120 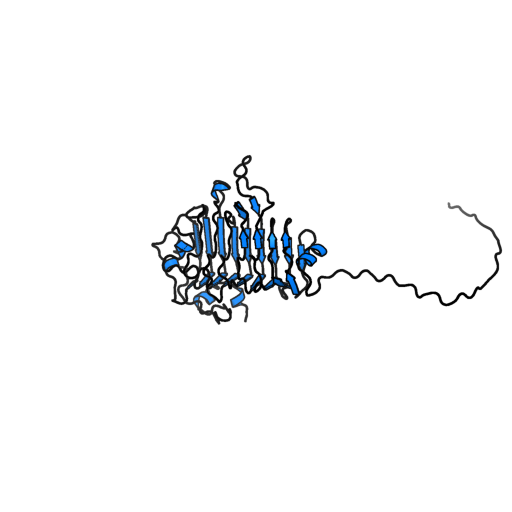C CA . ILE A 1 151 ? -5.015 -11.032 1.686 1.00 98.62 151 ILE A CA 1
ATOM 1121 C C . ILE A 1 151 ? -6.338 -10.273 1.597 1.00 98.62 151 ILE A C 1
ATOM 1123 O O . ILE A 1 151 ? -7.266 -10.596 2.329 1.00 98.62 151 ILE A O 1
ATOM 1127 N N . VAL A 1 152 ? -6.443 -9.281 0.716 1.00 98.81 152 VAL A N 1
ATOM 1128 C CA . VAL A 1 152 ? -7.685 -8.544 0.439 1.00 98.81 152 VAL A CA 1
ATOM 1129 C C . VAL A 1 152 ? -8.067 -8.757 -1.022 1.00 98.81 152 VAL A C 1
ATOM 1131 O O . VAL A 1 152 ? -7.287 -8.422 -1.913 1.00 98.81 152 VAL A O 1
ATOM 1134 N N . ASN A 1 153 ? -9.261 -9.296 -1.262 1.00 98.25 153 ASN A N 1
ATOM 1135 C CA . ASN A 1 153 ? -9.782 -9.609 -2.597 1.00 98.25 153 ASN A CA 1
ATOM 1136 C C . ASN A 1 153 ? -10.957 -8.686 -2.952 1.00 98.25 153 ASN A C 1
ATOM 1138 O O . ASN A 1 153 ? -11.701 -8.277 -2.061 1.00 98.25 153 ASN A O 1
ATOM 1142 N N . GLY A 1 154 ? -11.165 -8.391 -4.239 1.00 97.25 154 GLY A N 1
ATOM 1143 C CA . GLY A 1 154 ? -12.392 -7.745 -4.724 1.00 97.25 154 GLY A CA 1
ATOM 1144 C C . GLY A 1 154 ? -12.592 -6.259 -4.377 1.00 97.25 154 GLY A C 1
ATOM 1145 O O . GLY A 1 154 ? -13.681 -5.737 -4.602 1.00 97.25 154 GLY A O 1
ATOM 1146 N N . LEU A 1 155 ? -11.601 -5.558 -3.809 1.00 98.31 155 LEU A N 1
ATOM 1147 C CA . LEU A 1 155 ? -11.814 -4.233 -3.209 1.00 98.31 155 LEU A CA 1
ATOM 1148 C C . LEU A 1 155 ? -12.223 -3.166 -4.248 1.00 98.31 155 LEU A C 1
ATOM 1150 O O . LEU A 1 155 ? -11.413 -2.706 -5.057 1.00 98.31 155 LEU A O 1
ATOM 1154 N N . GLU A 1 156 ? -13.473 -2.699 -4.191 1.00 97.38 156 GLU A N 1
ATOM 1155 C CA . GLU A 1 156 ? -13.958 -1.602 -5.049 1.00 97.38 156 GLU A CA 1
ATOM 1156 C C . GLU A 1 156 ? -13.504 -0.202 -4.580 1.00 97.38 156 GLU A C 1
ATOM 1158 O O . GLU A 1 156 ? -13.507 0.762 -5.358 1.00 97.38 156 GLU A O 1
ATOM 1163 N N . GLN A 1 157 ? -13.158 -0.073 -3.296 1.00 97.12 157 GLN A N 1
ATOM 1164 C CA . GLN A 1 157 ? -12.948 1.205 -2.609 1.00 97.12 157 GLN A CA 1
ATOM 1165 C C . GLN A 1 157 ? -11.466 1.455 -2.257 1.00 97.12 157 GLN A C 1
ATOM 1167 O O . GLN A 1 157 ? -10.574 0.810 -2.800 1.00 97.12 157 GLN A O 1
ATOM 1172 N N . SER A 1 158 ? -11.169 2.434 -1.395 1.00 98.06 158 SER A N 1
ATOM 1173 C CA . SER A 1 158 ? -9.791 2.675 -0.929 1.00 98.06 158 SER A CA 1
ATOM 1174 C C . SER A 1 158 ? -9.389 1.616 0.106 1.00 98.06 158 SER A C 1
ATOM 1176 O O . SER A 1 158 ? -10.218 1.219 0.927 1.00 98.06 158 SER A O 1
ATOM 1178 N N . LEU A 1 159 ? -8.114 1.217 0.151 1.00 98.50 159 LEU A N 1
ATOM 1179 C CA . LEU A 1 159 ? -7.607 0.368 1.237 1.00 98.50 159 LEU A CA 1
ATOM 1180 C C . LEU A 1 159 ? -7.594 1.149 2.559 1.00 98.50 159 LEU A C 1
ATOM 1182 O O . LEU A 1 159 ? -8.083 0.668 3.580 1.00 98.50 159 LEU A O 1
ATOM 1186 N N . ILE A 1 160 ? -7.081 2.382 2.513 1.00 97.25 160 ILE A N 1
ATOM 1187 C CA . ILE A 1 160 ? -7.118 3.337 3.625 1.00 97.25 160 ILE A CA 1
ATOM 1188 C C . ILE A 1 160 ? -7.648 4.677 3.114 1.00 97.25 160 ILE A C 1
ATOM 1190 O O . ILE A 1 160 ? -7.110 5.237 2.157 1.00 97.25 160 ILE A O 1
ATOM 1194 N N . GLU A 1 161 ? -8.669 5.220 3.771 1.00 95.69 161 GLU A N 1
ATOM 1195 C CA . GLU A 1 161 ? -9.234 6.545 3.500 1.00 95.69 161 GLU A CA 1
ATOM 1196 C C . GLU A 1 161 ? -9.262 7.404 4.766 1.00 95.69 161 GLU A C 1
ATOM 1198 O O . GLU A 1 161 ? -9.536 6.922 5.862 1.00 95.69 161 GLU A O 1
ATOM 1203 N N . SER A 1 162 ? -9.012 8.702 4.611 1.00 92.19 162 SER A N 1
ATOM 1204 C CA . SER A 1 162 ? -9.091 9.680 5.692 1.00 92.19 162 SER A CA 1
ATOM 1205 C C . SER A 1 162 ? -9.846 10.922 5.237 1.00 92.19 162 SER A C 1
ATOM 1207 O O . SER A 1 162 ? -9.296 11.774 4.536 1.00 92.19 162 SER A O 1
ATOM 1209 N N . THR A 1 163 ? -11.084 11.068 5.702 1.00 87.44 163 THR A N 1
ATOM 1210 C CA . THR A 1 163 ? -11.856 12.318 5.612 1.00 87.44 163 THR A CA 1
ATOM 1211 C C . THR A 1 163 ? -11.607 13.237 6.817 1.00 87.44 163 THR A C 1
ATOM 1213 O O . THR A 1 163 ? -11.878 14.434 6.729 1.00 87.44 163 THR A O 1
ATOM 1216 N N . ALA A 1 164 ? -10.999 12.711 7.888 1.00 75.38 164 ALA A N 1
ATOM 1217 C CA . ALA A 1 164 ? -10.651 13.353 9.162 1.00 75.38 164 ALA A CA 1
ATOM 1218 C C . ALA A 1 164 ? -9.574 14.475 9.103 1.00 75.38 164 ALA A C 1
ATOM 1220 O O . ALA A 1 164 ? -8.633 14.526 9.898 1.00 75.38 164 ALA A O 1
ATOM 1221 N N . GLY A 1 165 ? -9.702 15.424 8.173 1.00 81.38 165 GLY A N 1
ATOM 1222 C CA . GLY A 1 165 ? -8.930 16.671 8.162 1.00 81.38 165 GLY A CA 1
ATOM 1223 C C . GLY A 1 165 ? -7.413 16.492 7.999 1.00 81.38 165 GLY A C 1
ATOM 1224 O O . GLY A 1 165 ? -6.936 16.136 6.921 1.00 81.38 165 GLY A O 1
ATOM 1225 N N . LYS A 1 166 ? -6.649 16.829 9.049 1.00 90.88 166 LYS A N 1
ATOM 1226 C CA . LYS A 1 166 ? -5.174 16.792 9.095 1.00 90.88 166 LYS A CA 1
ATOM 1227 C C . LYS A 1 166 ? -4.696 15.738 10.099 1.00 90.88 166 LYS A C 1
ATOM 1229 O O . LYS A 1 166 ? -4.687 15.996 11.304 1.00 90.88 166 LYS A O 1
ATOM 1234 N N . ILE A 1 167 ? -4.240 14.593 9.595 1.00 91.62 167 ILE A N 1
ATOM 1235 C CA . ILE A 1 167 ? -3.663 13.500 10.396 1.00 91.62 167 ILE A CA 1
ATOM 1236 C C . ILE A 1 167 ? -2.210 13.245 10.007 1.00 91.62 167 ILE A C 1
ATOM 1238 O O . ILE A 1 167 ? -1.852 13.271 8.828 1.00 91.62 167 ILE A O 1
ATOM 1242 N N . LEU A 1 168 ? -1.384 13.005 11.020 1.00 93.56 168 LEU A N 1
ATOM 1243 C CA . LEU A 1 168 ? -0.061 12.416 10.887 1.00 93.56 168 LEU A CA 1
ATOM 1244 C C . LEU A 1 168 ? -0.163 10.941 11.275 1.00 93.56 168 LEU A C 1
ATOM 1246 O O . LEU A 1 168 ? -0.304 10.633 12.457 1.00 93.56 168 LEU A O 1
ATOM 1250 N N . PHE A 1 169 ? -0.081 10.042 10.298 1.00 93.62 169 PHE A N 1
ATOM 1251 C CA . PHE A 1 169 ? 0.044 8.607 10.562 1.00 93.62 169 PHE A CA 1
ATOM 1252 C C . PHE A 1 169 ? 1.529 8.317 10.816 1.00 93.62 169 PHE A C 1
ATOM 1254 O O . PHE A 1 169 ? 2.328 8.511 9.907 1.00 93.62 169 PHE A O 1
ATOM 1261 N N . LYS A 1 170 ? 1.957 7.901 12.014 1.00 93.81 170 LYS A N 1
ATOM 1262 C CA . LYS A 1 170 ? 3.390 7.625 12.258 1.00 93.81 170 LYS A CA 1
ATOM 1263 C C . LYS A 1 170 ? 3.872 6.475 11.374 1.00 93.81 170 LYS A C 1
ATOM 1265 O O . LYS A 1 170 ? 4.924 6.604 10.756 1.00 93.81 170 LYS A O 1
ATOM 1270 N N . ASN A 1 171 ? 3.080 5.409 11.270 1.00 95.75 171 ASN A N 1
ATOM 1271 C CA . ASN A 1 171 ? 3.352 4.236 10.451 1.00 95.75 171 ASN A CA 1
ATOM 1272 C C . ASN A 1 171 ? 2.081 3.781 9.712 1.00 95.75 171 ASN A C 1
ATOM 1274 O O . ASN A 1 171 ? 1.045 3.542 10.334 1.00 95.75 171 ASN A O 1
ATOM 1278 N N . ILE A 1 172 ? 2.188 3.608 8.395 1.00 98.06 172 ILE A N 1
ATOM 1279 C CA . ILE A 1 172 ? 1.284 2.784 7.583 1.00 98.06 172 ILE A CA 1
ATOM 1280 C C . ILE A 1 172 ? 2.128 1.653 6.997 1.00 98.06 172 ILE A C 1
ATOM 1282 O O . ILE A 1 172 ? 3.111 1.925 6.310 1.00 98.06 172 ILE A O 1
ATOM 1286 N N . ALA A 1 173 ? 1.760 0.404 7.263 1.00 98.56 173 ALA A N 1
ATOM 1287 C CA . ALA A 1 173 ? 2.522 -0.771 6.866 1.00 98.56 173 ALA A CA 1
ATOM 1288 C C . ALA A 1 173 ? 1.639 -1.817 6.170 1.00 98.56 173 ALA A C 1
ATOM 1290 O O . ALA A 1 173 ? 0.579 -2.185 6.675 1.00 98.56 173 ALA A O 1
ATOM 1291 N N . VAL A 1 174 ? 2.105 -2.317 5.027 1.00 98.88 174 VAL A N 1
ATOM 1292 C CA . VAL A 1 174 ? 1.544 -3.465 4.305 1.00 98.88 174 VAL A CA 1
ATOM 1293 C C . VAL A 1 174 ? 2.695 -4.437 4.060 1.00 98.88 174 VAL A C 1
ATOM 1295 O O . VAL A 1 174 ? 3.608 -4.137 3.295 1.00 98.88 174 VAL A O 1
ATOM 1298 N N . ILE A 1 175 ? 2.705 -5.549 4.793 1.00 98.81 175 ILE A N 1
ATOM 1299 C CA . ILE A 1 175 ? 3.849 -6.463 4.898 1.00 98.81 175 ILE A CA 1
ATOM 1300 C C . ILE A 1 175 ? 3.386 -7.894 4.607 1.00 98.81 175 ILE A C 1
ATOM 1302 O O . ILE A 1 175 ? 2.341 -8.307 5.109 1.00 98.81 175 ILE A O 1
ATOM 1306 N N . ASN A 1 176 ? 4.134 -8.670 3.820 1.00 98.44 176 ASN A N 1
ATOM 1307 C CA . ASN A 1 176 ? 3.800 -10.068 3.491 1.00 98.44 176 ASN A CA 1
ATOM 1308 C C . ASN A 1 176 ? 2.354 -10.240 2.949 1.00 98.44 176 ASN A C 1
ATOM 1310 O O . ASN A 1 176 ? 1.699 -11.233 3.256 1.00 98.44 176 ASN A O 1
ATOM 1314 N N . SER A 1 177 ? 1.798 -9.232 2.262 1.00 98.75 177 SER A N 1
ATOM 1315 C CA . SER A 1 177 ? 0.347 -9.080 2.051 1.00 98.75 177 SER A CA 1
ATOM 1316 C C . SER A 1 177 ? -0.037 -8.963 0.573 1.00 98.75 177 SER A C 1
ATOM 1318 O O . SER A 1 177 ? 0.673 -8.354 -0.228 1.00 98.75 177 SER A O 1
ATOM 1320 N N . GLY A 1 178 ? -1.205 -9.502 0.220 1.00 98.50 178 GLY A N 1
ATOM 1321 C CA . GLY A 1 178 ? -1.814 -9.374 -1.105 1.00 98.50 178 GLY A CA 1
ATOM 1322 C C . GLY A 1 178 ? -3.016 -8.435 -1.060 1.00 98.50 178 GLY A C 1
ATOM 1323 O O . GLY A 1 178 ? -3.870 -8.585 -0.193 1.00 98.50 178 GLY A O 1
ATOM 1324 N N . VAL A 1 179 ? -3.122 -7.478 -1.981 1.00 98.81 179 VAL A N 1
ATOM 1325 C CA . VAL A 1 179 ? -4.314 -6.620 -2.101 1.00 98.81 179 VAL A CA 1
ATOM 1326 C C . VAL A 1 179 ? -4.691 -6.457 -3.567 1.00 98.81 179 VAL A C 1
ATOM 1328 O O . VAL A 1 179 ? -3.981 -5.799 -4.331 1.00 98.81 179 VAL A O 1
ATOM 1331 N N . GLU A 1 180 ? -5.829 -7.025 -3.947 1.00 98.50 180 GLU A N 1
ATOM 1332 C CA . GLU A 1 180 ? -6.522 -6.663 -5.177 1.00 98.50 180 GLU A CA 1
ATOM 1333 C C . GLU A 1 180 ? -7.293 -5.355 -4.966 1.00 98.50 180 GLU A C 1
ATOM 1335 O O . GLU A 1 180 ? -8.055 -5.237 -4.008 1.00 98.50 180 GLU A O 1
ATOM 1340 N N . ILE A 1 181 ? -7.159 -4.403 -5.892 1.00 98.12 181 ILE A N 1
ATOM 1341 C CA . ILE A 1 181 ? -8.137 -3.331 -6.089 1.00 98.12 181 ILE A CA 1
ATOM 1342 C C . ILE A 1 181 ? -8.850 -3.538 -7.434 1.00 98.12 181 ILE A C 1
ATOM 1344 O O . ILE A 1 181 ? -8.266 -3.422 -8.518 1.00 98.12 181 ILE A O 1
ATOM 1348 N N . SER A 1 182 ? -10.134 -3.871 -7.370 1.00 96.69 182 SER A N 1
ATOM 1349 C CA . SER A 1 182 ? -10.978 -4.132 -8.543 1.00 96.69 182 SER A CA 1
ATOM 1350 C C . SER A 1 182 ? -11.657 -2.848 -9.042 1.00 96.69 182 SER A C 1
ATOM 1352 O O . SER A 1 182 ? -12.024 -2.747 -10.217 1.00 96.69 182 SER A O 1
ATOM 1354 N N . GLY A 1 183 ? -11.798 -1.851 -8.157 1.00 95.88 183 GLY A N 1
ATOM 1355 C CA . GLY A 1 183 ? -12.419 -0.554 -8.431 1.00 95.88 183 GLY A CA 1
ATOM 1356 C C . GLY A 1 183 ? -11.462 0.564 -8.872 1.00 95.88 183 GLY A C 1
ATOM 1357 O O . GLY A 1 183 ? -10.337 0.348 -9.319 1.00 95.88 183 GLY A O 1
ATOM 1358 N N . ASN A 1 184 ? -11.945 1.809 -8.773 1.00 96.12 184 ASN A N 1
ATOM 1359 C CA . ASN A 1 184 ? -11.263 3.016 -9.277 1.00 96.12 184 ASN A CA 1
ATOM 1360 C C . ASN A 1 184 ? -11.147 4.162 -8.244 1.00 96.12 184 ASN A C 1
ATOM 1362 O O . ASN A 1 184 ? -10.870 5.308 -8.609 1.00 96.12 184 ASN A O 1
ATOM 1366 N N . LYS A 1 185 ? -11.353 3.881 -6.949 1.00 96.62 185 LYS A N 1
ATOM 1367 C CA . LYS A 1 185 ? -10.942 4.794 -5.865 1.00 96.62 185 LYS A CA 1
ATOM 1368 C C . LYS A 1 185 ? -9.418 4.812 -5.747 1.00 96.62 185 LYS A C 1
ATOM 1370 O O . LYS A 1 185 ? -8.761 3.882 -6.187 1.00 96.62 185 LYS A O 1
ATOM 1375 N N . ASN A 1 186 ? -8.854 5.857 -5.139 1.00 96.75 186 ASN A N 1
ATOM 1376 C CA . ASN A 1 186 ? -7.410 5.889 -4.885 1.00 96.75 186 ASN A CA 1
ATOM 1377 C C . ASN A 1 186 ? -7.044 4.789 -3.881 1.00 96.75 186 ASN A C 1
ATOM 1379 O O . ASN A 1 186 ? -7.732 4.661 -2.872 1.00 96.75 186 ASN A O 1
ATOM 1383 N N . PHE A 1 187 ? -5.949 4.065 -4.111 1.00 97.38 187 PHE A N 1
ATOM 1384 C CA . PHE A 1 187 ? -5.539 2.939 -3.260 1.00 97.38 187 PHE A CA 1
ATOM 1385 C C . PHE A 1 187 ? -5.370 3.382 -1.794 1.00 97.38 187 PHE A C 1
ATOM 1387 O O . PHE A 1 187 ? -5.923 2.775 -0.878 1.00 97.38 187 PHE A O 1
ATOM 1394 N N . PHE A 1 188 ? -4.696 4.518 -1.596 1.00 96.94 188 PHE A N 1
ATOM 1395 C CA . PHE A 1 188 ? -4.598 5.229 -0.324 1.00 96.94 188 PHE A CA 1
ATOM 1396 C C . PHE A 1 188 ? -5.089 6.678 -0.496 1.00 96.94 188 PHE A C 1
ATOM 1398 O O . PHE A 1 188 ? -4.509 7.473 -1.243 1.00 96.94 188 PHE A O 1
ATOM 1405 N N . ALA A 1 189 ? -6.163 7.036 0.207 1.00 95.69 189 ALA A N 1
ATOM 1406 C CA . ALA A 1 189 ? -6.874 8.310 0.107 1.00 95.69 189 ALA A CA 1
ATOM 1407 C C . ALA A 1 189 ? -6.748 9.121 1.412 1.00 95.69 189 ALA A C 1
ATOM 1409 O O . ALA A 1 189 ? -7.721 9.350 2.127 1.00 95.69 189 ALA A O 1
ATOM 1410 N N . LEU A 1 190 ? -5.534 9.572 1.739 1.00 92.75 190 LEU A N 1
ATOM 1411 C CA . LEU A 1 190 ? -5.166 10.104 3.063 1.00 92.75 190 LEU A CA 1
ATOM 1412 C C . LEU A 1 190 ? -5.569 11.576 3.313 1.00 92.75 190 LEU A C 1
ATOM 1414 O O . LEU A 1 190 ? -5.070 12.211 4.242 1.00 92.75 190 LEU A O 1
ATOM 1418 N N . GLY A 1 191 ? -6.477 12.129 2.501 1.00 86.31 191 GLY A N 1
ATOM 1419 C CA . GLY A 1 191 ? -7.071 13.457 2.702 1.00 86.31 191 GLY A CA 1
ATOM 1420 C C . GLY A 1 191 ? -6.045 14.587 2.845 1.00 86.31 191 GLY A C 1
ATOM 1421 O O . GLY A 1 191 ? -5.090 14.678 2.073 1.00 86.31 191 GLY A O 1
ATOM 1422 N N . GLY A 1 192 ? -6.240 15.451 3.847 1.00 88.56 192 GLY A N 1
ATOM 1423 C CA . GLY A 1 192 ? -5.278 16.484 4.254 1.00 88.56 192 GLY A CA 1
ATOM 1424 C C . GLY A 1 192 ? -4.166 15.978 5.184 1.00 88.56 192 GLY A C 1
ATOM 1425 O O . GLY A 1 192 ? -3.402 16.787 5.714 1.00 88.56 192 GLY A O 1
ATOM 1426 N N . GLY A 1 193 ? -4.083 14.666 5.414 1.00 91.44 193 GLY A N 1
ATOM 1427 C CA . GLY A 1 193 ? -3.037 14.004 6.184 1.00 91.44 193 GLY A CA 1
ATOM 1428 C C . GLY A 1 193 ? -1.884 13.472 5.329 1.00 91.44 193 GLY A C 1
ATOM 1429 O O . GLY A 1 193 ? -1.817 13.695 4.116 1.00 91.44 193 GLY A O 1
ATOM 1430 N N . PHE A 1 194 ? -0.943 12.796 5.992 1.00 93.25 194 PHE A N 1
ATOM 1431 C CA . PHE A 1 194 ? 0.189 12.092 5.380 1.00 93.25 194 PHE A CA 1
ATOM 1432 C C . PHE A 1 194 ? 0.831 11.096 6.372 1.00 93.25 194 PHE A C 1
ATOM 1434 O O . PHE A 1 194 ? 0.674 11.273 7.584 1.00 93.25 194 PHE A O 1
ATOM 1441 N N . PRO A 1 195 ? 1.559 10.068 5.895 1.00 94.44 195 PRO A N 1
ATOM 1442 C CA . PRO A 1 195 ? 2.327 9.179 6.758 1.00 94.44 195 PRO A CA 1
ATOM 1443 C C . PRO A 1 195 ? 3.738 9.726 7.027 1.00 94.44 195 PRO A C 1
ATOM 1445 O O . PRO A 1 195 ? 4.390 10.226 6.114 1.00 94.44 195 PRO A O 1
ATOM 1448 N N . GLU A 1 196 ? 4.250 9.604 8.249 1.00 95.81 196 GLU A N 1
ATOM 1449 C CA . GLU A 1 196 ? 5.673 9.816 8.547 1.00 95.81 196 GLU A CA 1
ATOM 1450 C C . GLU A 1 196 ? 6.505 8.661 7.979 1.00 95.81 196 GLU A C 1
ATOM 1452 O O . GLU A 1 196 ? 7.499 8.899 7.299 1.00 95.81 196 GLU A O 1
ATOM 1457 N N . ASN A 1 197 ? 6.032 7.424 8.163 1.00 97.12 197 ASN A N 1
ATOM 1458 C CA . ASN A 1 197 ? 6.557 6.229 7.516 1.00 97.12 197 ASN A CA 1
ATOM 1459 C C . ASN A 1 197 ? 5.431 5.488 6.787 1.00 97.12 197 ASN A C 1
ATOM 1461 O O . ASN A 1 197 ? 4.402 5.152 7.375 1.00 97.12 197 ASN A O 1
ATOM 1465 N N . LEU A 1 198 ? 5.652 5.211 5.508 1.00 97.69 198 LEU A N 1
ATOM 1466 C CA . LEU A 1 198 ? 4.913 4.244 4.712 1.00 97.69 198 LEU A CA 1
ATOM 1467 C C . LEU A 1 198 ? 5.862 3.086 4.386 1.00 97.69 198 LEU A C 1
ATOM 1469 O O . LEU A 1 198 ? 6.945 3.320 3.847 1.00 97.69 198 LEU A O 1
ATOM 1473 N N . LEU A 1 199 ? 5.434 1.856 4.657 1.00 98.75 199 LEU A N 1
ATOM 1474 C CA . LEU A 1 199 ? 6.137 0.632 4.288 1.00 98.75 199 LEU A CA 1
ATOM 1475 C C . LEU A 1 199 ? 5.214 -0.285 3.483 1.00 98.75 199 LEU A C 1
ATOM 1477 O O . LEU A 1 199 ? 4.116 -0.616 3.923 1.00 98.75 199 LEU A O 1
ATOM 1481 N N . ILE A 1 200 ? 5.685 -0.711 2.317 1.00 98.88 200 ILE A N 1
ATOM 1482 C CA . ILE A 1 200 ? 5.105 -1.782 1.510 1.00 98.88 200 ILE A CA 1
ATOM 1483 C C . ILE A 1 200 ? 6.246 -2.769 1.263 1.00 98.88 200 ILE A C 1
ATOM 1485 O O . ILE A 1 200 ? 7.225 -2.428 0.597 1.00 98.88 200 ILE A O 1
ATOM 1489 N N . GLU A 1 201 ? 6.172 -3.946 1.877 1.00 98.81 201 GLU A N 1
ATOM 1490 C CA . GLU A 1 201 ? 7.283 -4.901 1.908 1.00 98.81 201 GLU A CA 1
ATOM 1491 C C . GLU A 1 201 ? 6.806 -6.342 1.734 1.00 98.81 201 GLU A C 1
ATOM 1493 O O . GLU A 1 201 ? 5.782 -6.730 2.295 1.00 98.81 201 GLU A O 1
ATOM 1498 N N . ASN A 1 202 ? 7.530 -7.143 0.949 1.00 98.69 202 ASN A N 1
ATOM 1499 C CA . ASN A 1 202 ? 7.159 -8.526 0.628 1.00 98.69 202 ASN A CA 1
ATOM 1500 C C . ASN A 1 202 ? 5.693 -8.662 0.163 1.00 98.69 202 ASN A C 1
ATOM 1502 O O . ASN A 1 202 ? 4.992 -9.567 0.606 1.00 98.69 202 ASN A O 1
ATOM 1506 N N . SER A 1 203 ? 5.185 -7.689 -0.603 1.00 98.88 203 SER A N 1
ATOM 1507 C CA . SER A 1 203 ? 3.742 -7.527 -0.822 1.00 98.88 203 SER A CA 1
ATOM 1508 C C . SER A 1 203 ? 3.373 -7.308 -2.287 1.00 98.88 203 SER A C 1
ATOM 1510 O O . SER A 1 203 ? 4.110 -6.686 -3.057 1.00 98.88 203 SER A O 1
ATOM 1512 N N . THR A 1 204 ? 2.176 -7.767 -2.654 1.00 98.75 204 THR A N 1
ATOM 1513 C CA . THR A 1 204 ? 1.638 -7.690 -4.014 1.00 98.75 204 THR A CA 1
ATOM 1514 C C . THR A 1 204 ? 0.352 -6.875 -4.034 1.00 98.75 204 THR A C 1
ATOM 1516 O O . THR A 1 204 ? -0.683 -7.321 -3.541 1.00 98.75 204 THR A O 1
ATOM 1519 N N . LEU A 1 205 ? 0.400 -5.684 -4.635 1.00 98.81 205 LEU A N 1
ATOM 1520 C CA . LEU A 1 205 ? -0.756 -4.792 -4.767 1.00 98.81 205 LEU A CA 1
ATOM 1521 C C . LEU A 1 205 ? -1.120 -4.668 -6.250 1.00 98.81 205 LEU A C 1
ATOM 1523 O O . LEU A 1 205 ? -0.324 -4.174 -7.053 1.00 98.81 205 LEU A O 1
ATOM 1527 N N . TRP A 1 206 ? -2.299 -5.148 -6.634 1.00 98.44 206 TRP A N 1
ATOM 1528 C CA . TRP A 1 206 ? -2.609 -5.425 -8.037 1.00 98.44 206 TRP A CA 1
ATOM 1529 C C . TRP A 1 206 ? -4.047 -5.074 -8.424 1.00 98.44 206 TRP A C 1
ATOM 1531 O O . TRP A 1 206 ? -4.897 -4.816 -7.576 1.00 98.44 206 TRP A O 1
ATOM 1541 N N . SER A 1 207 ? -4.319 -5.050 -9.728 1.00 97.44 207 SER A N 1
ATOM 1542 C CA . SER A 1 207 ? -5.663 -4.873 -10.278 1.00 97.44 207 SER A CA 1
ATOM 1543 C C . SER A 1 207 ? -5.847 -5.707 -11.546 1.00 97.44 207 SER A C 1
ATOM 1545 O O . SER A 1 207 ? -5.081 -5.568 -12.507 1.00 97.44 207 SER A O 1
ATOM 1547 N N . GLY A 1 208 ? -6.879 -6.554 -11.580 1.00 92.88 208 GLY A N 1
ATOM 1548 C CA . GLY A 1 208 ? -7.262 -7.294 -12.790 1.00 92.88 208 GLY A CA 1
ATOM 1549 C C . GLY A 1 208 ? -7.903 -6.404 -13.863 1.00 92.88 208 GLY A C 1
ATOM 1550 O O . GLY A 1 208 ? -7.849 -6.716 -15.050 1.00 92.88 208 GLY A O 1
ATOM 1551 N N . THR A 1 209 ? -8.473 -5.265 -13.458 1.00 87.62 209 THR A N 1
ATOM 1552 C CA . THR A 1 209 ? -9.313 -4.381 -14.286 1.00 87.62 209 THR A CA 1
ATOM 1553 C C . THR A 1 209 ? -8.602 -3.114 -14.774 1.00 87.62 209 THR A C 1
ATOM 1555 O O . THR A 1 209 ? -9.199 -2.331 -15.509 1.00 87.62 209 THR A O 1
ATOM 1558 N N . SER A 1 210 ? -7.323 -2.922 -14.421 1.00 90.81 210 SER A N 1
ATOM 1559 C CA . SER A 1 210 ? -6.552 -1.683 -14.638 1.00 90.81 210 SER A CA 1
ATOM 1560 C C . SER A 1 210 ? -7.091 -0.468 -13.879 1.00 90.81 210 SER A C 1
ATOM 1562 O O . SER A 1 210 ? -7.622 0.475 -14.461 1.00 90.81 210 SER A O 1
ATOM 1564 N N . HIS A 1 211 ? -6.880 -0.470 -12.563 1.00 95.81 211 HIS A N 1
ATOM 1565 C CA . HIS A 1 211 ? -7.164 0.639 -11.653 1.00 95.81 211 HIS A CA 1
ATOM 1566 C C . HIS A 1 211 ? -6.583 1.990 -12.134 1.00 95.81 211 HIS A C 1
ATOM 1568 O O . HIS A 1 211 ? -5.370 2.160 -12.300 1.00 95.81 211 HIS A O 1
ATOM 1574 N N . THR A 1 212 ? -7.465 2.984 -12.306 1.00 95.56 212 THR A N 1
ATOM 1575 C CA . THR A 1 212 ? -7.155 4.334 -12.828 1.00 95.56 212 THR A CA 1
ATOM 1576 C C . THR A 1 212 ? -7.247 5.464 -11.790 1.00 95.56 212 THR A C 1
ATOM 1578 O O . THR A 1 212 ? -7.139 6.642 -12.151 1.00 95.56 212 THR A O 1
ATOM 1581 N N . GLY A 1 213 ? -7.436 5.139 -10.507 1.00 95.56 213 GLY A N 1
ATOM 1582 C CA . GLY A 1 213 ? -7.266 6.083 -9.398 1.00 95.56 213 GLY A CA 1
ATOM 1583 C C . GLY A 1 213 ? -5.783 6.365 -9.121 1.00 95.56 213 GLY A C 1
ATOM 1584 O O . GLY A 1 213 ? -4.894 5.785 -9.744 1.00 95.56 213 GLY A O 1
ATOM 1585 N N . PHE A 1 214 ? -5.477 7.265 -8.185 1.00 95.69 214 PHE A N 1
ATOM 1586 C CA . PHE A 1 214 ? -4.093 7.437 -7.726 1.00 95.69 214 PHE A CA 1
ATOM 1587 C C . PHE A 1 214 ? -3.687 6.267 -6.819 1.00 95.69 214 PHE A C 1
ATOM 1589 O O . PHE A 1 214 ? -4.501 5.776 -6.041 1.00 95.69 214 PHE A O 1
ATOM 1596 N N . PHE A 1 215 ? -2.424 5.841 -6.862 1.00 96.69 215 PHE A N 1
ATOM 1597 C CA . PHE A 1 215 ? -1.882 4.915 -5.864 1.00 96.69 215 PHE A CA 1
ATOM 1598 C C . PHE A 1 215 ? -1.931 5.579 -4.485 1.00 96.69 215 PHE A C 1
ATOM 1600 O O . PHE A 1 215 ? -2.584 5.080 -3.575 1.00 96.69 215 PHE A O 1
ATOM 1607 N N . PHE A 1 216 ? -1.379 6.789 -4.377 1.00 94.50 216 PHE A N 1
ATOM 1608 C CA . PHE A 1 216 ? -1.596 7.650 -3.220 1.00 94.50 216 PHE A CA 1
ATOM 1609 C C . PHE A 1 216 ? -2.153 9.012 -3.603 1.00 94.50 216 PHE A C 1
ATOM 1611 O O . PHE A 1 216 ? -1.615 9.715 -4.465 1.00 94.50 216 PHE A O 1
ATOM 1618 N N . LYS A 1 217 ? -3.155 9.447 -2.840 1.00 93.62 217 LYS A N 1
ATOM 1619 C CA . LYS A 1 217 ? -3.522 10.853 -2.706 1.00 93.62 217 LYS A CA 1
ATOM 1620 C C . LYS A 1 217 ? -3.321 11.305 -1.258 1.00 93.62 217 LYS A C 1
ATOM 1622 O O . LYS A 1 217 ? -3.985 10.799 -0.358 1.00 93.62 217 LYS A O 1
ATOM 1627 N N . ALA A 1 218 ? -2.438 12.281 -1.053 1.00 91.19 218 ALA A N 1
ATOM 1628 C CA . ALA A 1 218 ? -2.160 12.882 0.253 1.00 91.19 218 ALA A CA 1
ATOM 1629 C C . ALA A 1 218 ? -1.861 14.381 0.092 1.00 91.19 218 ALA A C 1
ATOM 1631 O O . ALA A 1 218 ? -0.880 14.757 -0.551 1.00 91.19 218 ALA A O 1
ATOM 1632 N N . ASP A 1 219 ? -2.695 15.247 0.668 1.00 88.94 219 ASP A N 1
ATOM 1633 C CA . ASP A 1 219 ? -2.580 16.711 0.568 1.00 88.94 219 ASP A CA 1
ATOM 1634 C C . ASP A 1 219 ? -1.956 17.352 1.832 1.00 88.94 219 ASP A C 1
ATOM 1636 O O . ASP A 1 219 ? -1.925 18.579 1.972 1.00 88.94 219 ASP A O 1
ATOM 1640 N N . GLY A 1 220 ? -1.420 16.531 2.742 1.00 88.75 220 GLY A N 1
ATOM 1641 C CA . GLY A 1 220 ? -0.698 16.969 3.935 1.00 88.75 220 GLY A CA 1
ATOM 1642 C C . GLY A 1 220 ? 0.605 17.733 3.665 1.00 88.75 220 GLY A C 1
ATOM 1643 O O . GLY A 1 220 ? 1.065 17.903 2.528 1.00 88.75 220 GLY A O 1
ATOM 1644 N N . LYS A 1 221 ? 1.204 18.248 4.744 1.00 88.75 221 LYS A N 1
ATOM 1645 C CA . LYS A 1 221 ? 2.417 19.079 4.723 1.00 88.75 221 LYS A CA 1
ATOM 1646 C C . LYS A 1 221 ? 3.318 18.736 5.923 1.00 88.75 221 LYS A C 1
ATOM 1648 O O . LYS A 1 221 ? 2.999 19.175 7.027 1.00 88.75 221 LYS A O 1
ATOM 1653 N N . PRO A 1 222 ? 4.456 18.040 5.734 1.00 89.69 222 PRO A N 1
ATOM 1654 C CA . PRO A 1 222 ? 5.382 17.738 6.829 1.00 89.69 222 PRO A CA 1
ATOM 1655 C C . PRO A 1 222 ? 5.858 18.986 7.586 1.00 89.69 222 PRO A C 1
ATOM 1657 O O . PRO A 1 222 ? 5.787 19.027 8.808 1.00 89.69 222 PRO A O 1
ATOM 1660 N N . GLY A 1 223 ? 6.194 20.060 6.861 1.00 87.62 223 GLY A N 1
ATOM 1661 C CA . GLY A 1 223 ? 6.627 21.338 7.445 1.00 87.62 223 GLY A CA 1
ATOM 1662 C C . GLY A 1 223 ? 5.583 22.092 8.287 1.00 87.62 223 GLY A C 1
ATOM 1663 O O . GLY A 1 223 ? 5.947 23.034 8.984 1.00 87.62 223 GLY A O 1
ATOM 1664 N N . ASP A 1 224 ? 4.300 21.706 8.240 1.00 89.06 224 ASP A N 1
ATOM 1665 C CA . ASP A 1 224 ? 3.265 22.251 9.134 1.00 89.06 224 ASP A CA 1
ATOM 1666 C C . ASP A 1 224 ? 3.253 21.531 10.511 1.00 89.06 224 ASP A C 1
ATOM 1668 O O . ASP A 1 224 ? 2.583 22.008 11.434 1.00 89.06 224 ASP A O 1
ATOM 1672 N N . VAL A 1 225 ? 3.926 20.373 10.634 1.00 91.50 225 VAL A N 1
ATOM 1673 C CA . VAL A 1 225 ? 4.068 19.591 11.878 1.00 91.50 225 VAL A CA 1
ATOM 1674 C C . VAL A 1 225 ? 5.275 20.093 12.665 1.00 91.50 225 VAL A C 1
ATOM 1676 O O . VAL A 1 225 ? 5.085 20.670 13.726 1.00 91.50 225 VAL A O 1
ATOM 1679 N N . THR A 1 226 ? 6.488 19.951 12.125 1.00 88.81 226 THR A N 1
ATOM 1680 C CA . THR A 1 226 ? 7.696 20.675 12.559 1.00 88.81 226 THR A CA 1
ATOM 1681 C C . THR A 1 226 ? 8.532 21.045 11.330 1.00 88.81 226 THR A C 1
ATOM 1683 O O . THR A 1 226 ? 8.337 20.504 10.242 1.00 88.81 226 THR A O 1
ATOM 1686 N N . SER A 1 227 ? 9.527 21.920 11.493 1.00 85.56 227 SER A N 1
ATOM 1687 C CA . SER A 1 227 ? 10.512 22.219 10.439 1.00 85.56 227 SER A CA 1
ATOM 1688 C C . SER A 1 227 ? 11.403 21.027 10.049 1.00 85.56 227 SER A C 1
ATOM 1690 O O . SER A 1 227 ? 12.072 21.088 9.017 1.00 85.56 227 SER A O 1
ATOM 1692 N N . THR A 1 228 ? 11.416 19.957 10.851 1.00 87.38 228 THR A N 1
ATOM 1693 C CA . THR A 1 228 ? 12.246 18.755 10.676 1.00 87.38 228 THR A CA 1
ATOM 1694 C C . THR A 1 228 ? 11.451 17.491 10.340 1.00 87.38 228 THR A C 1
ATOM 1696 O O . THR A 1 228 ? 12.069 16.492 9.981 1.00 87.38 228 THR A O 1
ATOM 1699 N N . THR A 1 229 ? 10.114 17.503 10.421 1.00 91.81 229 THR A N 1
ATOM 1700 C CA . THR A 1 229 ? 9.280 16.336 10.095 1.00 91.81 229 THR A CA 1
ATOM 1701 C C . THR A 1 229 ? 9.482 15.911 8.642 1.00 91.81 229 THR A C 1
ATOM 1703 O O . THR A 1 229 ? 9.333 16.710 7.711 1.00 91.81 229 THR A O 1
ATOM 1706 N N . THR A 1 230 ? 9.787 14.631 8.452 1.00 93.06 230 THR A N 1
ATOM 1707 C CA . THR A 1 230 ? 9.925 13.987 7.146 1.00 93.06 230 THR A CA 1
ATOM 1708 C C . THR A 1 230 ? 8.720 13.105 6.820 1.00 93.06 230 THR A C 1
ATOM 1710 O O . THR A 1 230 ? 7.795 12.941 7.614 1.00 93.06 230 THR A O 1
ATOM 1713 N N . THR A 1 231 ? 8.706 12.570 5.604 1.00 94.00 231 THR A N 1
ATOM 1714 C CA . THR A 1 231 ? 7.803 11.509 5.167 1.00 94.00 231 THR A CA 1
ATOM 1715 C C . THR A 1 231 ? 8.623 10.517 4.338 1.00 94.00 231 THR A C 1
ATOM 1717 O O . THR A 1 231 ? 9.246 10.895 3.343 1.00 94.00 231 THR A O 1
ATOM 1720 N N . THR A 1 232 ? 8.697 9.270 4.800 1.00 95.75 232 THR A N 1
ATOM 1721 C CA . THR A 1 232 ? 9.550 8.203 4.257 1.00 95.75 232 THR A CA 1
ATOM 1722 C C . THR A 1 232 ? 8.672 7.119 3.656 1.00 95.75 232 THR A C 1
ATOM 1724 O O . THR A 1 232 ? 7.846 6.540 4.352 1.00 95.75 232 THR A O 1
ATOM 1727 N N . TRP A 1 233 ? 8.806 6.881 2.356 1.00 95.69 233 TRP A N 1
ATOM 1728 C CA . TRP A 1 233 ? 7.942 5.993 1.583 1.00 95.69 233 TRP A CA 1
ATOM 1729 C C . TRP A 1 233 ? 8.785 4.861 1.017 1.00 95.69 233 TRP A C 1
ATOM 1731 O O . TRP A 1 233 ? 9.546 5.071 0.074 1.00 95.69 233 TRP A O 1
ATOM 1741 N N . THR A 1 234 ? 8.660 3.677 1.610 1.00 98.56 234 THR A N 1
ATOM 1742 C CA . THR A 1 234 ? 9.436 2.489 1.255 1.00 98.56 234 THR A CA 1
ATOM 1743 C C . THR A 1 234 ? 8.559 1.466 0.545 1.00 98.56 234 THR A C 1
ATOM 1745 O O . THR A 1 234 ? 7.572 1.000 1.106 1.00 98.56 234 THR A O 1
ATOM 1748 N N . VAL A 1 235 ? 8.960 1.089 -0.667 1.00 98.81 235 VAL A N 1
ATOM 1749 C CA . VAL A 1 235 ? 8.487 -0.093 -1.393 1.00 98.81 235 VAL A CA 1
ATOM 1750 C C . VAL A 1 235 ? 9.700 -1.003 -1.586 1.00 98.81 235 VAL A C 1
ATOM 1752 O O . VAL A 1 235 ? 10.634 -0.635 -2.298 1.00 98.81 235 VAL A O 1
ATOM 1755 N N . ASN A 1 236 ? 9.733 -2.151 -0.913 1.00 98.75 236 ASN A N 1
ATOM 1756 C CA . ASN A 1 236 ? 10.856 -3.093 -0.950 1.00 98.75 236 ASN A CA 1
ATOM 1757 C C . ASN A 1 236 ? 10.358 -4.510 -1.253 1.00 98.75 236 ASN A C 1
ATOM 1759 O O . ASN A 1 236 ? 9.306 -4.885 -0.740 1.00 98.75 236 ASN A O 1
ATOM 1763 N N . GLN A 1 237 ? 11.089 -5.295 -2.055 1.00 98.44 237 GLN A N 1
ATOM 17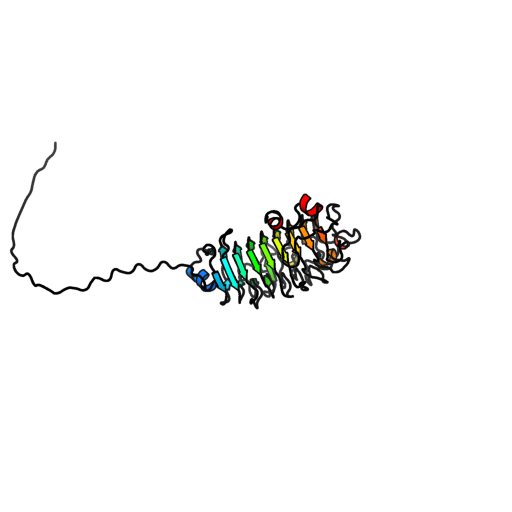64 C CA . GLN A 1 237 ? 10.728 -6.691 -2.368 1.00 98.44 237 GLN A CA 1
ATOM 1765 C C . GLN A 1 237 ? 9.224 -6.844 -2.681 1.00 98.44 237 GLN A C 1
ATOM 1767 O O . GLN A 1 237 ? 8.529 -7.629 -2.047 1.00 98.44 237 GLN A O 1
ATOM 1772 N N . SER A 1 238 ? 8.668 -5.994 -3.549 1.00 98.88 238 SER A N 1
ATOM 1773 C CA . SER A 1 238 ? 7.213 -5.888 -3.735 1.00 98.88 238 SER A CA 1
ATOM 1774 C C . SER A 1 238 ? 6.816 -5.777 -5.204 1.00 98.88 238 SER A C 1
ATOM 1776 O O . SER A 1 238 ? 7.578 -5.294 -6.045 1.00 98.88 238 SER A O 1
ATOM 1778 N N . THR A 1 239 ? 5.601 -6.222 -5.513 1.00 98.62 239 THR A N 1
ATOM 1779 C CA . THR A 1 239 ? 5.069 -6.334 -6.875 1.00 98.62 239 THR A CA 1
ATOM 1780 C C . THR A 1 239 ? 3.825 -5.453 -7.015 1.00 98.62 239 THR A C 1
ATOM 1782 O O . THR A 1 239 ? 2.785 -5.742 -6.426 1.00 98.62 239 THR A O 1
ATOM 1785 N N . LEU A 1 240 ? 3.914 -4.363 -7.785 1.00 98.38 240 LEU A N 1
ATOM 1786 C CA . LEU A 1 240 ? 2.797 -3.439 -8.028 1.00 98.38 240 LEU A CA 1
ATOM 1787 C C . LEU A 1 240 ? 2.333 -3.550 -9.489 1.00 98.38 240 LEU A C 1
ATOM 1789 O O . LEU A 1 240 ? 3.109 -3.262 -10.404 1.00 98.38 240 LEU A O 1
ATOM 1793 N N . ILE A 1 241 ? 1.081 -3.968 -9.715 1.00 97.50 241 ILE A N 1
ATOM 1794 C CA . ILE A 1 241 ? 0.579 -4.370 -11.045 1.00 97.50 241 ILE A CA 1
ATOM 1795 C C . ILE A 1 241 ? -0.707 -3.626 -11.424 1.00 97.50 241 ILE A C 1
ATOM 1797 O O . ILE A 1 241 ? -1.709 -3.707 -10.719 1.00 97.50 241 ILE A O 1
ATOM 1801 N N . ASN A 1 242 ? -0.711 -2.965 -12.587 1.00 96.44 242 ASN A N 1
ATOM 1802 C CA . ASN A 1 242 ? -1.877 -2.274 -13.160 1.00 96.44 242 ASN A CA 1
ATOM 1803 C C . ASN A 1 242 ? -2.506 -1.219 -12.219 1.00 96.44 242 ASN A C 1
ATOM 1805 O O . ASN A 1 242 ? -3.726 -1.054 -12.175 1.00 96.44 242 ASN A O 1
ATOM 1809 N N . ILE A 1 243 ? -1.677 -0.500 -11.456 1.00 96.56 243 ILE A N 1
ATOM 1810 C CA . ILE A 1 243 ? -2.110 0.525 -10.495 1.00 96.56 243 ILE A CA 1
ATOM 1811 C C . ILE A 1 243 ? -1.836 1.928 -11.054 1.00 96.56 243 ILE A C 1
ATOM 1813 O O . ILE A 1 243 ? -0.715 2.235 -11.459 1.00 96.56 243 ILE A O 1
ATOM 1817 N N . ALA A 1 244 ? -2.839 2.811 -11.013 1.00 95.44 244 ALA A N 1
ATOM 1818 C CA . ALA A 1 244 ? -2.770 4.176 -11.544 1.00 95.44 244 ALA A CA 1
ATOM 1819 C C . ALA A 1 244 ? -2.466 4.222 -13.055 1.00 95.44 244 ALA A C 1
ATOM 1821 O O . ALA A 1 244 ? -1.697 5.060 -13.540 1.00 95.44 244 ALA A O 1
ATOM 1822 N N . VAL A 1 245 ? -3.087 3.307 -13.803 1.00 93.19 245 VAL A N 1
ATOM 1823 C CA . VAL A 1 245 ? -2.905 3.146 -15.251 1.00 93.19 245 VAL A CA 1
ATOM 1824 C C . VAL A 1 245 ? -3.305 4.430 -15.981 1.00 93.19 245 VAL A C 1
ATOM 1826 O O . VAL A 1 245 ? -4.386 4.982 -15.765 1.00 93.19 245 VAL A O 1
ATOM 1829 N N . GLY A 1 246 ? -2.411 4.944 -16.831 1.00 89.38 246 GLY A N 1
ATOM 1830 C CA . GLY A 1 246 ? -2.623 6.197 -17.564 1.00 89.38 246 GLY A CA 1
ATOM 1831 C C . GLY A 1 246 ? -2.715 7.456 -16.685 1.00 89.38 246 GLY A C 1
ATOM 1832 O O . GLY A 1 246 ? -3.152 8.505 -17.165 1.00 89.38 246 GLY A O 1
ATOM 1833 N N . LYS A 1 247 ? -2.327 7.382 -15.404 1.00 89.75 247 LYS A N 1
ATOM 1834 C CA . LYS A 1 247 ? -2.242 8.517 -14.470 1.00 89.75 247 LYS A CA 1
ATOM 1835 C C . LYS A 1 247 ? -0.815 8.698 -13.961 1.00 89.75 247 LYS A C 1
ATOM 1837 O O . LYS A 1 247 ? 0.076 7.898 -14.212 1.00 89.75 247 LYS A O 1
ATOM 1842 N N . LYS A 1 248 ? -0.604 9.761 -13.186 1.00 91.50 248 LYS A N 1
ATOM 1843 C CA . LYS A 1 248 ? 0.519 9.834 -12.242 1.00 91.50 248 LYS A CA 1
ATOM 1844 C C . LYS A 1 248 ? 0.274 8.821 -11.123 1.00 91.50 248 LYS A C 1
ATOM 1846 O O . LYS A 1 248 ? -0.859 8.731 -10.669 1.00 91.50 248 LYS A O 1
ATOM 1851 N N . ALA A 1 249 ? 1.308 8.120 -10.655 1.00 93.50 249 ALA A N 1
ATOM 1852 C CA . ALA A 1 249 ? 1.178 7.209 -9.514 1.00 93.50 249 ALA A CA 1
ATOM 1853 C C . ALA A 1 249 ? 0.641 7.931 -8.266 1.00 93.50 249 ALA A C 1
ATOM 1855 O O . ALA A 1 249 ? -0.383 7.544 -7.709 1.00 93.50 249 ALA A O 1
ATOM 1856 N N . ASN A 1 250 ? 1.294 9.026 -7.873 1.00 93.56 250 ASN A N 1
ATOM 1857 C CA . ASN A 1 250 ? 0.995 9.769 -6.658 1.00 93.56 250 ASN A CA 1
ATOM 1858 C C . ASN A 1 250 ? 0.499 11.184 -6.991 1.00 93.56 250 ASN A C 1
ATOM 1860 O O . ASN A 1 250 ? 0.940 11.816 -7.957 1.00 93.56 250 ASN A O 1
ATOM 1864 N N . ASN A 1 251 ? -0.408 11.718 -6.171 1.00 91.38 251 ASN A N 1
ATOM 1865 C CA . ASN A 1 251 ? -0.932 13.071 -6.334 1.00 91.38 251 ASN A CA 1
ATOM 1866 C C . ASN A 1 251 ? -1.049 13.822 -5.002 1.00 91.38 251 ASN A C 1
ATOM 1868 O O . ASN A 1 251 ? -1.445 13.267 -3.979 1.00 91.38 251 ASN A O 1
ATOM 1872 N N . SER A 1 252 ? -0.682 15.102 -5.027 1.00 87.38 252 SER A N 1
ATOM 1873 C CA . SER A 1 252 ? -0.760 16.005 -3.885 1.00 87.38 252 SER A CA 1
ATOM 1874 C C . SER A 1 252 ? -1.046 17.420 -4.375 1.00 87.38 252 SER A C 1
ATOM 1876 O O . SER A 1 252 ? -0.264 17.996 -5.134 1.00 87.38 252 SER A O 1
ATOM 1878 N N . ASN A 1 253 ? -2.138 17.992 -3.873 1.00 76.81 253 ASN A N 1
ATOM 1879 C CA . ASN A 1 253 ? -2.382 19.437 -3.879 1.00 76.81 253 ASN A CA 1
ATOM 1880 C C . ASN A 1 253 ? -1.691 20.120 -2.673 1.00 76.81 253 ASN A C 1
ATOM 1882 O O . ASN A 1 253 ? -1.873 21.313 -2.432 1.00 76.81 253 ASN A O 1
ATOM 1886 N N . GLY A 1 254 ? -0.955 19.337 -1.877 1.00 67.12 254 GLY A N 1
ATOM 1887 C CA . GLY A 1 254 ? -0.395 19.687 -0.582 1.00 67.12 254 GLY A CA 1
ATOM 1888 C C . GLY A 1 254 ? 1.068 20.119 -0.601 1.00 67.12 254 GLY A C 1
ATOM 1889 O O . GLY A 1 254 ? 1.594 20.660 -1.571 1.00 67.12 254 GLY A O 1
ATOM 1890 N N . GLY A 1 255 ? 1.723 19.916 0.541 1.00 71.88 255 GLY A N 1
ATOM 1891 C CA . GLY A 1 255 ? 3.052 20.448 0.848 1.00 71.88 255 GLY A CA 1
ATOM 1892 C C . GLY A 1 255 ? 4.202 19.454 0.715 1.00 71.88 255 GLY A C 1
ATOM 1893 O O . GLY A 1 255 ? 5.343 19.896 0.777 1.00 71.88 255 GLY A O 1
ATOM 1894 N N . ILE A 1 256 ? 3.923 18.158 0.531 1.00 83.75 256 ILE A N 1
ATOM 1895 C CA . ILE A 1 256 ? 4.919 17.084 0.308 1.00 83.75 256 ILE A CA 1
ATOM 1896 C C . ILE A 1 256 ? 5.700 17.315 -0.996 1.00 83.75 256 ILE A C 1
ATOM 1898 O O . ILE A 1 256 ? 6.918 17.138 -1.069 1.00 83.75 256 ILE A O 1
ATOM 1902 N N . LYS A 1 257 ? 4.983 17.756 -2.034 1.00 84.44 257 LYS A N 1
ATOM 1903 C CA . LYS A 1 257 ? 5.481 17.924 -3.398 1.00 84.44 257 LYS A CA 1
ATOM 1904 C C . LYS A 1 257 ? 6.776 18.749 -3.460 1.00 84.44 257 LYS A C 1
ATOM 1906 O O . LYS A 1 257 ? 6.821 19.907 -3.035 1.00 84.44 257 LYS A O 1
ATOM 1911 N N . GLY A 1 258 ? 7.823 18.141 -4.023 1.00 75.12 258 GLY A N 1
ATOM 1912 C CA . GLY A 1 258 ? 9.110 18.788 -4.291 1.00 75.12 258 GLY A CA 1
ATOM 1913 C C . GLY A 1 258 ? 9.942 19.157 -3.055 1.00 75.12 258 GLY A C 1
ATOM 1914 O O . GLY A 1 258 ? 10.757 20.077 -3.144 1.00 75.12 258 GLY A O 1
ATOM 1915 N N . LYS A 1 259 ? 9.738 18.514 -1.893 1.00 83.12 259 LYS A N 1
ATOM 1916 C CA . LYS A 1 259 ? 10.473 18.826 -0.649 1.00 83.12 259 LYS A CA 1
ATOM 1917 C C . LYS A 1 259 ? 11.530 17.786 -0.292 1.00 83.12 259 LYS A C 1
ATOM 1919 O O . LYS A 1 259 ? 11.249 16.594 -0.327 1.00 83.12 259 LYS A O 1
ATOM 1924 N N . LYS A 1 260 ? 12.680 18.254 0.214 1.00 87.00 260 LYS A N 1
ATOM 1925 C CA . LYS A 1 260 ? 13.765 17.410 0.763 1.00 87.00 260 LYS A CA 1
ATOM 1926 C C . LYS A 1 260 ? 13.382 16.642 2.031 1.00 87.00 260 LYS A C 1
ATOM 1928 O O . LYS A 1 260 ? 14.091 15.723 2.414 1.00 87.00 260 LYS A O 1
ATOM 1933 N N . THR A 1 261 ? 12.266 17.001 2.664 1.00 87.81 261 THR A N 1
ATOM 1934 C CA . THR A 1 261 ? 11.646 16.232 3.749 1.00 87.81 261 THR A CA 1
ATOM 1935 C C . THR A 1 261 ? 10.904 14.985 3.255 1.00 87.81 261 THR A C 1
ATOM 1937 O O . THR A 1 261 ? 10.405 14.221 4.071 1.00 87.81 261 THR A O 1
ATOM 1940 N N . THR A 1 262 ? 10.837 14.757 1.942 1.00 91.12 262 THR A N 1
ATOM 1941 C CA . THR A 1 262 ? 10.230 13.572 1.327 1.00 91.12 262 THR A CA 1
ATOM 1942 C C . THR A 1 262 ? 11.326 12.613 0.881 1.00 91.12 262 THR A C 1
ATOM 1944 O O . THR A 1 262 ? 12.210 13.008 0.117 1.00 91.12 262 THR A O 1
ATOM 1947 N N . ILE A 1 263 ? 11.274 11.370 1.359 1.00 94.00 263 ILE A N 1
ATOM 1948 C CA . ILE A 1 263 ? 12.273 10.327 1.111 1.00 94.00 263 ILE A CA 1
ATOM 1949 C C . ILE A 1 263 ? 11.571 9.142 0.449 1.00 94.00 263 ILE A C 1
ATOM 1951 O O . ILE A 1 263 ? 10.715 8.512 1.063 1.00 94.00 263 ILE A O 1
ATOM 1955 N N . MET A 1 264 ? 11.953 8.823 -0.785 1.00 95.12 264 MET A N 1
ATOM 1956 C CA . MET A 1 264 ? 11.470 7.643 -1.504 1.00 95.12 264 MET A CA 1
ATOM 1957 C C . MET A 1 264 ? 12.518 6.541 -1.436 1.00 95.12 264 MET A C 1
ATOM 1959 O O . MET A 1 264 ? 13.659 6.763 -1.833 1.00 95.12 264 MET A O 1
ATOM 1963 N N . ASN A 1 265 ? 12.126 5.348 -1.008 1.00 97.81 265 ASN A N 1
ATOM 1964 C CA . ASN A 1 265 ? 12.908 4.131 -1.165 1.00 97.81 265 ASN A CA 1
ATOM 1965 C C . ASN A 1 265 ? 12.086 3.182 -2.037 1.00 97.81 265 ASN A C 1
ATOM 1967 O O . ASN A 1 265 ? 10.981 2.802 -1.663 1.00 97.81 265 ASN A O 1
ATOM 1971 N N . LEU A 1 266 ? 12.599 2.814 -3.202 1.00 98.25 266 LEU A N 1
ATOM 1972 C CA . LEU A 1 266 ? 11.977 1.823 -4.076 1.00 98.25 266 LEU A CA 1
ATOM 1973 C C . LEU A 1 266 ? 13.070 0.826 -4.440 1.00 98.25 266 LEU A C 1
ATOM 1975 O O . LEU A 1 266 ? 14.005 1.193 -5.147 1.00 98.25 266 LEU A O 1
ATOM 1979 N N . LYS A 1 267 ? 13.010 -0.386 -3.892 1.00 98.62 267 LYS A N 1
ATOM 1980 C CA . LYS A 1 267 ? 14.107 -1.354 -3.971 1.00 98.62 267 LYS A CA 1
ATOM 1981 C C . LYS A 1 267 ? 13.628 -2.754 -4.304 1.00 98.62 267 LYS A C 1
ATOM 1983 O O . LYS A 1 267 ? 12.607 -3.210 -3.791 1.00 98.62 267 LYS A O 1
ATOM 1988 N N . ASN A 1 268 ? 14.407 -3.437 -5.134 1.00 98.50 268 ASN A N 1
ATOM 1989 C CA . ASN A 1 268 ? 14.243 -4.829 -5.526 1.00 98.50 268 ASN A CA 1
ATOM 1990 C C . ASN A 1 268 ? 12.789 -5.168 -5.915 1.00 98.50 268 ASN A C 1
ATOM 1992 O O . ASN A 1 268 ? 12.281 -6.230 -5.575 1.00 98.50 268 ASN A O 1
ATOM 1996 N N . SER A 1 269 ? 12.074 -4.235 -6.550 1.00 98.75 269 SER A N 1
ATOM 1997 C CA . SER A 1 269 ? 10.617 -4.300 -6.729 1.00 98.75 269 SER A CA 1
ATOM 1998 C C . SER A 1 269 ? 10.222 -4.300 -8.205 1.00 98.75 269 SER A C 1
ATOM 2000 O O . SER A 1 269 ? 10.941 -3.767 -9.054 1.00 98.75 269 SER A O 1
ATOM 2002 N N . ILE A 1 270 ? 9.068 -4.890 -8.525 1.00 98.56 270 ILE A N 1
ATOM 2003 C CA . ILE A 1 270 ? 8.526 -4.927 -9.889 1.00 98.56 270 ILE A CA 1
ATOM 2004 C C . ILE A 1 270 ? 7.355 -3.952 -9.986 1.00 98.56 270 ILE A C 1
ATOM 2006 O O . ILE A 1 270 ? 6.332 -4.125 -9.325 1.00 98.56 270 ILE A O 1
ATOM 2010 N N . LEU A 1 271 ? 7.499 -2.941 -10.843 1.00 97.50 271 LEU A N 1
ATOM 2011 C CA . LEU A 1 271 ? 6.444 -2.002 -11.207 1.00 97.50 271 LEU A CA 1
ATOM 2012 C C . LEU A 1 271 ? 5.959 -2.324 -12.626 1.00 97.50 271 LEU A C 1
ATOM 2014 O O . LEU A 1 271 ? 6.606 -1.956 -13.608 1.00 97.50 271 LEU A O 1
ATOM 2018 N N . TYR A 1 272 ? 4.821 -3.013 -12.735 1.00 96.25 272 TYR A N 1
ATOM 2019 C CA . TYR A 1 272 ? 4.219 -3.409 -14.011 1.00 96.25 272 TYR A CA 1
ATOM 2020 C C . TYR A 1 272 ? 2.979 -2.562 -14.306 1.00 96.25 272 TYR A C 1
ATOM 2022 O O . TYR A 1 272 ? 1.993 -2.608 -13.569 1.00 96.25 272 TYR A O 1
ATOM 2030 N N . ASN A 1 273 ? 3.003 -1.797 -15.401 1.00 94.44 273 ASN A N 1
ATOM 2031 C CA . ASN A 1 273 ? 1.922 -0.884 -15.797 1.00 94.44 273 ASN A CA 1
ATOM 2032 C C . ASN A 1 273 ? 1.486 0.047 -14.641 1.00 94.44 273 ASN A C 1
ATOM 2034 O O . ASN A 1 273 ? 0.303 0.270 -14.387 1.00 94.44 273 ASN A O 1
ATOM 2038 N N . PHE A 1 274 ? 2.471 0.554 -13.902 1.00 94.62 274 PHE A N 1
ATOM 2039 C CA . PHE A 1 274 ? 2.277 1.363 -12.705 1.00 94.62 274 PHE A CA 1
ATOM 2040 C C . PHE A 1 274 ? 2.475 2.851 -13.018 1.00 94.62 274 PHE A C 1
ATOM 2042 O O . PHE A 1 274 ? 3.532 3.242 -13.518 1.00 94.62 274 PHE A O 1
ATOM 2049 N N . GLY A 1 275 ? 1.481 3.692 -12.710 1.00 88.25 275 GLY A N 1
ATOM 2050 C CA . GLY A 1 275 ? 1.584 5.151 -12.860 1.00 88.25 275 GLY A CA 1
ATOM 2051 C C . GLY A 1 275 ? 1.954 5.608 -14.277 1.00 88.25 275 GLY A C 1
ATOM 2052 O O . GLY A 1 275 ? 2.773 6.520 -14.425 1.00 88.25 275 GLY A O 1
ATOM 2053 N N . SER A 1 276 ? 1.400 4.942 -15.298 1.00 68.56 276 SER A N 1
ATOM 2054 C CA . SER A 1 276 ? 1.853 4.930 -16.700 1.00 68.56 276 SER A CA 1
ATOM 2055 C C . SER A 1 276 ? 1.538 6.206 -17.509 1.00 68.56 276 SER A C 1
ATOM 2057 O O . SER A 1 276 ? 1.039 6.178 -18.635 1.00 68.56 276 SER A O 1
ATOM 2059 N N . ASN A 1 277 ? 1.879 7.365 -16.945 1.00 69.00 277 ASN A N 1
ATOM 2060 C CA . ASN A 1 277 ? 1.922 8.662 -17.616 1.00 69.00 277 ASN A CA 1
ATOM 2061 C C . ASN A 1 277 ? 3.175 8.762 -18.518 1.00 69.00 277 ASN A C 1
ATOM 2063 O O . ASN A 1 277 ? 4.167 9.388 -18.132 1.00 69.00 277 ASN A O 1
ATOM 2067 N N . LYS A 1 278 ? 3.096 8.116 -19.694 1.00 75.50 278 LYS A N 1
ATOM 2068 C CA . LYS A 1 278 ? 4.196 7.797 -20.631 1.00 75.50 278 LYS A CA 1
ATOM 2069 C C . LYS A 1 278 ? 5.318 8.846 -20.726 1.00 75.50 278 LYS A C 1
ATOM 2071 O O . LYS A 1 278 ? 5.100 9.961 -21.200 1.00 75.50 278 LYS A O 1
ATOM 2076 N N . GLY A 1 279 ? 6.533 8.460 -20.327 1.00 79.56 279 GLY A N 1
ATOM 2077 C CA . GLY A 1 279 ? 7.755 9.282 -20.391 1.00 79.56 279 GLY A CA 1
ATOM 2078 C C . GLY A 1 279 ? 7.872 10.338 -19.282 1.00 79.56 279 GLY A C 1
ATOM 2079 O O . GLY A 1 279 ? 8.659 11.288 -19.379 1.00 79.56 279 GLY A O 1
ATOM 2080 N N . ASN A 1 280 ? 7.044 10.225 -18.246 1.00 85.38 280 ASN A N 1
ATOM 2081 C CA . ASN A 1 280 ? 6.950 11.146 -17.121 1.00 85.38 280 ASN A CA 1
ATOM 2082 C C . ASN A 1 280 ? 6.359 10.426 -15.882 1.00 85.38 280 ASN A C 1
ATOM 2084 O O . ASN A 1 280 ? 5.541 10.983 -15.145 1.00 85.38 280 ASN A O 1
ATOM 2088 N N . GLU A 1 281 ? 6.766 9.172 -15.673 1.00 91.50 281 GLU A N 1
ATOM 2089 C CA . GLU A 1 281 ? 6.337 8.267 -14.600 1.00 91.50 281 GLU A CA 1
ATOM 2090 C C . GLU A 1 281 ? 7.012 8.620 -13.275 1.00 91.50 281 GLU A C 1
ATOM 2092 O O . GLU A 1 281 ? 6.318 8.787 -12.273 1.00 91.50 281 GLU A O 1
ATOM 2097 N N . VAL A 1 282 ? 8.328 8.877 -13.273 1.00 91.31 282 VAL A N 1
ATOM 2098 C CA . VAL A 1 282 ? 9.042 9.381 -12.083 1.00 91.31 282 VAL A CA 1
ATOM 2099 C C . VAL A 1 282 ? 8.468 10.714 -11.590 1.00 91.31 282 VAL A C 1
ATOM 2101 O O . VAL A 1 282 ? 8.313 10.934 -10.392 1.00 91.31 282 VAL A O 1
ATOM 2104 N N . ASN A 1 283 ? 8.037 11.591 -12.501 1.00 90.81 283 ASN A N 1
ATOM 2105 C CA . ASN A 1 283 ? 7.312 12.804 -12.128 1.00 90.81 283 ASN A CA 1
ATOM 2106 C C . ASN A 1 283 ? 5.995 12.464 -11.418 1.00 90.81 283 ASN A C 1
ATOM 2108 O O . ASN A 1 283 ? 5.590 13.185 -10.517 1.00 90.81 283 ASN A O 1
ATOM 2112 N N . GLY A 1 284 ? 5.314 11.392 -11.830 1.00 91.00 284 GLY A N 1
ATOM 2113 C CA . GLY A 1 284 ? 4.100 10.901 -11.187 1.00 91.00 284 GLY A CA 1
ATOM 2114 C C . GLY A 1 284 ? 4.348 10.246 -9.829 1.00 91.00 284 GLY A C 1
ATOM 2115 O O . GLY A 1 284 ? 3.558 10.454 -8.917 1.00 91.00 284 GLY A O 1
ATOM 2116 N N . TRP A 1 285 ? 5.453 9.521 -9.669 1.00 91.75 285 TRP A N 1
ATOM 2117 C CA . TRP A 1 285 ? 5.945 9.023 -8.381 1.00 91.75 285 TRP A CA 1
ATOM 2118 C C . TRP A 1 285 ? 6.224 10.181 -7.410 1.00 91.75 285 TRP A C 1
ATOM 2120 O O . TRP A 1 285 ? 5.762 10.169 -6.271 1.00 91.75 285 TRP A O 1
ATOM 2130 N N . LEU A 1 286 ? 6.859 11.250 -7.899 1.00 90.69 286 LEU A N 1
ATOM 2131 C CA . LEU A 1 286 ? 7.216 12.452 -7.139 1.00 90.69 286 LEU A CA 1
ATOM 2132 C C . LEU A 1 286 ? 6.110 13.542 -7.134 1.00 90.69 286 LEU A C 1
ATOM 2134 O O . LEU A 1 286 ? 6.385 14.742 -7.225 1.00 90.69 286 LEU A O 1
ATOM 2138 N N . TRP A 1 287 ? 4.834 13.142 -7.022 1.00 87.94 287 TRP A N 1
ATOM 2139 C CA . TRP A 1 287 ? 3.641 14.017 -6.885 1.00 87.94 287 TRP A CA 1
ATOM 2140 C C . TRP A 1 287 ? 3.509 15.141 -7.935 1.00 87.94 287 TRP A C 1
ATOM 2142 O O . TRP A 1 287 ? 2.923 16.210 -7.723 1.00 87.94 287 TRP A O 1
ATOM 2152 N N . GLY A 1 288 ? 4.056 14.915 -9.120 1.00 85.50 288 GLY A N 1
ATOM 2153 C CA . GLY A 1 288 ? 4.046 15.841 -10.238 1.00 85.50 288 GLY A CA 1
ATOM 2154 C C . GLY A 1 288 ? 5.141 16.906 -10.210 1.00 85.50 288 GLY A C 1
ATOM 2155 O O . GLY A 1 288 ? 4.895 17.979 -10.765 1.00 85.50 288 GLY A O 1
ATOM 2156 N N . GLN A 1 289 ? 6.291 16.669 -9.570 1.00 84.69 289 GLN A N 1
ATOM 2157 C CA . GLN A 1 289 ? 7.479 17.531 -9.645 1.00 84.69 289 GLN A CA 1
ATOM 2158 C C . GLN A 1 289 ? 8.765 16.699 -9.760 1.00 84.69 289 GLN A C 1
ATOM 2160 O O . GLN A 1 289 ? 8.930 15.722 -9.045 1.00 84.69 289 GLN A O 1
ATOM 2165 N N . ASN A 1 290 ? 9.687 17.101 -10.641 1.00 81.50 290 ASN A N 1
ATOM 2166 C CA . ASN A 1 290 ? 10.999 16.457 -10.753 1.00 81.50 290 ASN A CA 1
ATOM 2167 C C . ASN A 1 290 ? 11.963 17.056 -9.721 1.00 81.50 290 ASN A C 1
ATOM 2169 O O . ASN A 1 290 ? 12.033 18.278 -9.567 1.00 81.50 290 ASN A O 1
ATOM 2173 N N . GLY A 1 291 ? 12.723 16.193 -9.050 1.00 76.88 291 GLY A N 1
ATOM 2174 C CA . GLY A 1 291 ? 13.673 16.556 -8.004 1.00 76.88 291 GLY A CA 1
ATOM 2175 C C . GLY A 1 291 ? 13.024 17.123 -6.737 1.00 76.88 291 GLY A C 1
ATOM 2176 O O . GLY A 1 291 ? 11.806 17.141 -6.556 1.00 76.88 291 GLY A O 1
ATOM 2177 N N . GLY A 1 292 ? 13.870 17.589 -5.820 1.00 84.94 292 GLY A N 1
ATOM 2178 C CA . GLY A 1 292 ? 13.453 18.127 -4.524 1.00 84.94 292 GLY A CA 1
ATOM 2179 C C . GLY A 1 292 ? 13.278 17.052 -3.451 1.00 84.94 292 GLY A C 1
ATOM 2180 O O . GLY A 1 292 ? 13.803 17.242 -2.361 1.00 84.94 292 GLY A O 1
ATOM 2181 N N . ALA A 1 293 ? 12.622 15.931 -3.759 1.00 88.88 293 ALA A N 1
ATOM 2182 C CA . ALA A 1 293 ? 12.632 14.738 -2.908 1.00 88.88 293 ALA A CA 1
ATOM 2183 C C . ALA A 1 293 ? 14.011 14.051 -2.903 1.00 88.88 293 ALA A C 1
ATOM 2185 O O . ALA A 1 293 ? 14.785 14.180 -3.855 1.00 88.88 293 ALA A O 1
ATOM 2186 N N . ILE A 1 294 ? 14.300 13.303 -1.838 1.00 92.44 294 ILE A N 1
ATOM 2187 C CA . ILE A 1 294 ? 15.380 12.309 -1.798 1.00 92.44 294 ILE A CA 1
ATOM 2188 C C . ILE A 1 294 ? 14.814 11.013 -2.391 1.00 92.44 294 ILE A C 1
ATOM 2190 O O . ILE A 1 294 ? 13.658 10.671 -2.139 1.00 92.44 294 ILE A O 1
ATOM 2194 N N . SER A 1 295 ? 15.576 10.303 -3.221 1.00 94.19 295 SER A N 1
ATOM 2195 C CA . SER A 1 295 ? 15.100 9.075 -3.870 1.00 94.19 295 SER A CA 1
ATOM 2196 C C . SER A 1 295 ? 16.220 8.050 -3.981 1.00 94.19 295 SER A C 1
ATOM 2198 O O . SER A 1 295 ? 17.265 8.329 -4.564 1.00 94.19 295 SER A O 1
ATOM 2200 N N . ASN A 1 296 ? 15.983 6.881 -3.393 1.00 97.00 296 ASN A N 1
ATOM 2201 C CA . ASN A 1 296 ? 16.908 5.766 -3.287 1.00 97.00 296 ASN A CA 1
ATOM 2202 C C . ASN A 1 296 ? 16.323 4.582 -4.063 1.00 97.00 296 ASN A C 1
ATOM 2204 O O . ASN A 1 296 ? 15.257 4.074 -3.704 1.00 97.00 296 ASN A O 1
ATOM 2208 N N . TYR A 1 297 ? 17.029 4.149 -5.103 1.00 98.06 297 TYR A N 1
ATOM 2209 C CA . TYR A 1 297 ? 16.630 3.038 -5.964 1.00 98.06 297 TYR A CA 1
ATOM 2210 C C . TYR A 1 297 ? 17.640 1.888 -5.881 1.00 98.06 297 TYR A C 1
ATOM 2212 O O . TYR A 1 297 ? 18.777 2.112 -5.466 1.00 98.06 297 TYR A O 1
ATOM 2220 N N . GLU A 1 298 ? 17.220 0.667 -6.221 1.00 98.00 298 GLU A N 1
ATOM 2221 C CA . GLU A 1 298 ? 18.079 -0.524 -6.321 1.00 98.00 298 GLU A CA 1
ATOM 2222 C C . GLU A 1 298 ? 17.309 -1.658 -7.024 1.00 98.00 298 GLU A C 1
ATOM 2224 O O . GLU A 1 298 ? 16.183 -1.936 -6.626 1.00 98.00 298 GLU A O 1
ATOM 2229 N N . ASN A 1 299 ? 17.883 -2.322 -8.034 1.00 97.44 299 ASN A N 1
ATOM 2230 C CA . ASN A 1 299 ? 17.367 -3.552 -8.672 1.00 97.44 299 ASN A CA 1
ATOM 2231 C C . ASN A 1 299 ? 15.862 -3.543 -9.054 1.00 97.44 299 ASN A C 1
ATOM 2233 O O . ASN A 1 299 ? 15.166 -4.543 -8.880 1.00 97.44 299 ASN A O 1
ATOM 2237 N N . ASN A 1 300 ? 15.308 -2.431 -9.540 1.00 98.19 300 ASN A N 1
ATOM 2238 C CA . ASN A 1 300 ? 13.871 -2.346 -9.844 1.00 98.19 300 ASN A CA 1
ATOM 2239 C C . ASN A 1 300 ? 13.549 -2.744 -11.288 1.00 98.19 300 ASN A C 1
ATOM 2241 O O . ASN A 1 300 ? 14.269 -2.357 -12.203 1.00 98.19 300 ASN A O 1
ATOM 2245 N N . THR A 1 301 ? 12.430 -3.437 -11.514 1.00 97.88 301 THR A N 1
ATOM 2246 C CA . THR A 1 301 ? 11.892 -3.675 -12.868 1.00 97.88 301 THR A CA 1
ATOM 2247 C C . THR A 1 301 ? 10.827 -2.633 -13.199 1.00 97.88 301 THR A C 1
ATOM 2249 O O . THR A 1 301 ? 9.847 -2.501 -12.464 1.00 97.88 301 THR A O 1
ATOM 2252 N N . TYR A 1 302 ? 10.987 -1.929 -14.323 1.00 95.81 302 TYR A N 1
ATOM 2253 C CA . TYR A 1 302 ? 10.070 -0.880 -14.786 1.00 95.81 302 TYR A CA 1
ATOM 2254 C C . TYR A 1 302 ? 9.435 -1.272 -16.127 1.00 95.81 302 TYR A C 1
ATOM 2256 O O . TYR A 1 302 ? 9.989 -0.993 -17.192 1.00 95.81 302 TYR A O 1
ATOM 2264 N N . TRP A 1 303 ? 8.276 -1.934 -16.086 1.00 95.38 303 TRP A N 1
ATOM 2265 C CA . TRP A 1 303 ? 7.679 -2.581 -17.262 1.00 95.38 303 TRP A CA 1
ATOM 2266 C C . TRP A 1 303 ? 6.213 -2.190 -17.486 1.00 95.38 303 TRP A C 1
ATOM 2268 O O . TRP A 1 303 ? 5.540 -1.639 -16.615 1.00 95.38 303 TRP A O 1
ATOM 2278 N N . SER A 1 304 ? 5.702 -2.457 -18.682 1.00 91.88 304 SER A N 1
ATOM 2279 C CA . SER A 1 304 ? 4.319 -2.206 -19.092 1.00 91.88 304 SER A CA 1
ATOM 2280 C C . SER A 1 304 ? 3.897 -3.208 -20.167 1.00 91.88 304 SER A C 1
ATOM 2282 O O . SER A 1 304 ? 4.737 -3.920 -20.709 1.00 91.88 304 SER A O 1
ATOM 2284 N N . ALA A 1 305 ? 2.613 -3.229 -20.532 1.00 85.88 305 ALA A N 1
ATOM 2285 C CA . ALA A 1 305 ? 2.134 -4.048 -21.649 1.00 85.88 305 ALA A CA 1
ATOM 2286 C C . ALA A 1 305 ? 2.804 -3.700 -23.002 1.00 85.88 305 ALA A C 1
ATOM 2288 O O . ALA A 1 305 ? 2.830 -4.540 -23.896 1.00 85.88 305 ALA A O 1
ATOM 2289 N N . ASP A 1 306 ? 3.375 -2.494 -23.133 1.00 87.25 306 ASP A N 1
ATOM 2290 C CA . ASP A 1 306 ? 4.109 -2.032 -24.320 1.00 87.25 306 ASP A CA 1
ATOM 2291 C C . ASP A 1 306 ? 5.641 -2.228 -24.204 1.00 87.25 306 ASP A C 1
ATOM 2293 O O . ASP A 1 306 ? 6.386 -1.795 -25.084 1.00 87.25 306 ASP A O 1
ATOM 2297 N N . GLY A 1 307 ? 6.130 -2.838 -23.115 1.00 91.31 307 GLY A N 1
ATOM 2298 C CA . GLY A 1 307 ? 7.556 -3.034 -22.827 1.00 91.31 307 GLY A CA 1
ATOM 2299 C C . GLY A 1 307 ? 8.135 -2.102 -21.750 1.00 91.31 307 GLY A C 1
ATOM 2300 O O . GLY A 1 307 ? 7.409 -1.568 -20.903 1.00 91.31 307 GLY A O 1
ATOM 2301 N N . ALA A 1 308 ? 9.461 -1.925 -21.770 1.00 91.00 308 ALA A N 1
ATOM 2302 C CA . ALA A 1 308 ? 10.232 -1.171 -20.774 1.00 91.00 308 ALA A CA 1
ATOM 2303 C C . ALA A 1 308 ? 9.833 0.315 -20.669 1.00 91.00 308 ALA A C 1
ATOM 2305 O O . ALA A 1 308 ? 9.678 1.021 -21.667 1.00 91.00 308 ALA A O 1
ATOM 2306 N N . VAL A 1 309 ? 9.739 0.823 -19.438 1.00 91.38 309 VAL A N 1
ATOM 2307 C CA . VAL A 1 309 ? 9.209 2.163 -19.137 1.00 91.38 309 VAL A CA 1
ATOM 2308 C C . VAL A 1 309 ? 10.347 3.163 -18.907 1.00 91.38 309 VAL A C 1
ATOM 2310 O O . VAL A 1 309 ? 10.698 3.509 -17.779 1.00 91.38 309 VAL A O 1
ATOM 2313 N N . ALA A 1 310 ? 10.922 3.656 -20.008 1.00 89.00 310 ALA A N 1
ATOM 2314 C CA . ALA A 1 310 ? 12.131 4.490 -20.013 1.00 89.00 310 ALA A CA 1
ATOM 2315 C C . ALA A 1 310 ? 12.059 5.785 -19.169 1.00 89.00 310 ALA A C 1
ATOM 2317 O O . ALA A 1 310 ? 13.092 6.291 -18.736 1.00 89.00 310 ALA A O 1
ATOM 2318 N N . GLY A 1 311 ? 10.866 6.326 -18.891 1.00 89.88 311 GLY A N 1
ATOM 2319 C CA . GLY A 1 311 ? 10.708 7.535 -18.071 1.00 89.88 311 GLY A CA 1
ATOM 2320 C C . GLY A 1 311 ? 11.016 7.355 -16.577 1.00 89.88 311 GLY A C 1
ATOM 2321 O O . GLY A 1 311 ? 11.022 8.346 -15.844 1.00 89.88 311 GLY A O 1
ATOM 2322 N N . TRP A 1 312 ? 11.312 6.130 -16.124 1.00 93.38 312 TRP A N 1
ATOM 2323 C CA . TRP A 1 312 ? 11.905 5.863 -14.808 1.00 93.38 312 TRP A CA 1
ATOM 2324 C C . TRP A 1 312 ? 13.424 6.060 -14.764 1.00 93.38 312 TRP A C 1
ATOM 2326 O O . TRP A 1 312 ? 13.937 6.443 -13.717 1.00 93.38 312 TRP A O 1
ATOM 2336 N N . THR A 1 313 ? 14.129 5.847 -15.880 1.00 93.88 313 THR A N 1
ATOM 2337 C CA . THR A 1 313 ? 15.604 5.892 -15.983 1.00 93.88 313 THR A CA 1
ATOM 2338 C C . THR A 1 313 ? 16.123 7.061 -16.832 1.00 93.88 313 THR A C 1
ATOM 2340 O O . THR A 1 313 ? 17.327 7.203 -17.039 1.00 93.88 313 THR A O 1
ATOM 2343 N N . ASP A 1 314 ? 15.232 7.918 -17.334 1.00 92.81 314 ASP A N 1
ATOM 2344 C CA . ASP A 1 314 ? 15.569 9.127 -18.091 1.00 92.81 314 ASP A CA 1
ATOM 2345 C C . ASP A 1 314 ? 16.359 10.126 -17.218 1.00 92.81 314 ASP A C 1
ATOM 2347 O O . ASP A 1 314 ? 15.846 10.702 -16.252 1.00 92.81 314 ASP A O 1
ATOM 2351 N N . SER A 1 315 ? 17.624 10.345 -17.581 1.00 92.19 315 SER A N 1
ATOM 2352 C CA . SER A 1 315 ? 18.571 11.207 -16.863 1.00 92.19 315 SER A CA 1
ATOM 2353 C C . SER A 1 315 ? 18.239 12.702 -16.943 1.00 92.19 315 SER A C 1
ATOM 2355 O O . SER A 1 315 ? 18.740 13.488 -16.139 1.00 92.19 315 SER A O 1
ATOM 2357 N N . SER A 1 316 ? 17.343 13.117 -17.849 1.00 91.12 316 SER A N 1
ATOM 2358 C CA . SER A 1 316 ? 16.813 14.488 -17.890 1.00 91.12 316 SER A CA 1
ATOM 2359 C C . SER A 1 316 ? 15.777 14.763 -16.788 1.00 91.12 316 SER A C 1
ATOM 2361 O O . SER A 1 316 ? 15.450 15.921 -16.505 1.00 91.12 316 SER A O 1
ATOM 2363 N N . LYS A 1 317 ? 15.244 13.718 -16.139 1.00 89.19 317 LYS A N 1
ATOM 2364 C CA . LYS A 1 317 ? 14.229 13.826 -15.084 1.00 89.19 317 LYS A CA 1
ATOM 2365 C C . LYS A 1 317 ? 14.910 13.799 -13.717 1.00 89.19 317 LYS A C 1
ATOM 2367 O O . LYS A 1 317 ? 15.322 12.752 -13.236 1.00 89.19 317 LYS A O 1
ATOM 2372 N N . GLY A 1 318 ? 14.981 14.942 -13.036 1.00 89.19 318 GLY A N 1
ATOM 2373 C CA . GLY A 1 318 ? 15.475 14.976 -11.654 1.00 89.19 318 GLY A CA 1
ATOM 2374 C C . GLY A 1 318 ? 14.722 13.982 -10.754 1.00 89.19 318 GLY A C 1
ATOM 2375 O O . GLY A 1 318 ? 13.498 14.062 -10.646 1.00 89.19 318 GLY A O 1
ATOM 2376 N N . GLY A 1 319 ? 15.456 13.074 -10.103 1.00 90.44 319 GLY A N 1
ATOM 2377 C CA . GLY A 1 319 ? 14.903 12.034 -9.226 1.00 90.44 319 GLY A CA 1
ATOM 2378 C C . GLY A 1 319 ? 14.590 10.687 -9.895 1.00 90.44 319 GLY A C 1
ATOM 2379 O O . GLY A 1 319 ? 13.961 9.854 -9.244 1.00 90.44 319 GLY A O 1
ATOM 2380 N N . SER A 1 320 ? 14.995 10.467 -11.153 1.00 94.00 320 SER A N 1
ATOM 2381 C CA . SER A 1 320 ? 14.960 9.158 -11.830 1.00 94.00 320 SER A CA 1
ATOM 2382 C C . SER A 1 320 ? 15.939 8.145 -11.230 1.00 94.00 320 SER A C 1
ATOM 2384 O O . SER A 1 320 ? 16.864 8.507 -10.498 1.00 94.00 320 SER A O 1
ATOM 2386 N N . ASP A 1 321 ? 15.742 6.863 -11.547 1.00 95.44 321 ASP A N 1
ATOM 2387 C CA . ASP A 1 321 ? 16.702 5.814 -11.217 1.00 95.44 321 ASP A CA 1
ATOM 2388 C C . ASP A 1 321 ? 17.930 5.948 -12.126 1.00 95.44 321 ASP A C 1
ATOM 2390 O O . ASP A 1 321 ? 17.893 5.648 -13.319 1.00 95.44 321 ASP A O 1
ATOM 2394 N N . GLN A 1 322 ? 19.012 6.466 -11.545 1.00 94.56 322 GLN A N 1
ATOM 2395 C CA . GLN A 1 322 ? 20.324 6.634 -12.173 1.00 94.56 322 GLN A CA 1
ATOM 2396 C C . GLN A 1 322 ? 21.368 5.670 -11.584 1.00 94.56 322 GLN A C 1
ATOM 2398 O O . GLN A 1 322 ? 22.568 5.900 -11.709 1.00 94.56 322 GLN A O 1
ATOM 2403 N N . THR A 1 323 ? 20.935 4.597 -10.912 1.00 95.56 323 THR A N 1
ATOM 2404 C CA . THR A 1 323 ? 21.842 3.648 -10.240 1.00 95.56 323 THR A CA 1
ATOM 2405 C C . THR A 1 323 ? 22.589 2.727 -11.201 1.00 95.56 323 THR A C 1
ATOM 2407 O O . THR A 1 323 ? 23.596 2.136 -10.822 1.00 95.56 323 THR A O 1
ATOM 2410 N N . GLY A 1 324 ? 22.073 2.552 -12.422 1.00 94.44 324 GLY A N 1
ATOM 2411 C CA . GLY A 1 324 ? 22.520 1.505 -13.344 1.00 94.44 324 GLY A CA 1
ATOM 2412 C C . GLY A 1 324 ? 22.080 0.088 -12.948 1.00 94.44 324 GLY A C 1
ATOM 2413 O O . GLY A 1 324 ? 22.500 -0.863 -13.597 1.00 94.44 324 GLY A O 1
ATOM 2414 N N . THR A 1 325 ? 21.243 -0.066 -11.912 1.00 97.06 325 THR A N 1
ATOM 2415 C CA . THR A 1 325 ? 20.745 -1.372 -11.427 1.00 97.06 325 THR A CA 1
ATOM 2416 C C . THR A 1 325 ? 19.314 -1.697 -11.870 1.00 97.06 325 THR A C 1
ATOM 2418 O O . THR A 1 325 ? 18.828 -2.796 -11.615 1.00 97.06 325 THR A O 1
ATOM 2421 N N . ALA A 1 326 ? 18.631 -0.765 -12.540 1.00 96.88 326 ALA A N 1
ATOM 2422 C CA . ALA A 1 326 ? 17.287 -0.973 -13.071 1.00 96.88 326 ALA A CA 1
ATOM 2423 C C . ALA A 1 326 ? 17.253 -2.103 -14.119 1.00 96.88 326 ALA A C 1
ATOM 2425 O O . ALA A 1 326 ? 18.042 -2.116 -15.066 1.00 96.88 326 ALA A O 1
ATOM 2426 N N . LEU A 1 327 ? 16.305 -3.027 -13.969 1.00 96.12 327 LEU A N 1
ATOM 2427 C CA . LEU A 1 327 ? 16.105 -4.169 -14.854 1.00 96.12 327 LEU A CA 1
ATOM 2428 C C . LEU A 1 327 ? 15.206 -3.759 -16.028 1.00 96.12 327 LEU A C 1
ATOM 2430 O O . LEU A 1 327 ? 14.047 -3.377 -15.846 1.00 96.12 327 LEU A O 1
ATOM 2434 N N . ALA A 1 328 ? 15.762 -3.832 -17.239 1.00 91.00 328 ALA A N 1
ATOM 2435 C CA . ALA A 1 328 ? 15.136 -3.387 -18.488 1.00 91.00 328 ALA A CA 1
ATOM 2436 C C . ALA A 1 328 ? 14.545 -4.546 -19.321 1.00 91.00 328 ALA A C 1
ATOM 2438 O O . ALA A 1 328 ? 14.432 -4.446 -20.544 1.00 91.00 328 ALA A O 1
ATOM 2439 N N . THR A 1 329 ? 14.195 -5.648 -18.661 1.00 95.50 329 THR A N 1
ATOM 2440 C CA . THR A 1 329 ? 13.698 -6.905 -19.239 1.00 95.50 329 THR A CA 1
ATOM 2441 C C . THR A 1 329 ? 12.287 -7.227 -18.751 1.00 95.50 329 THR A C 1
ATOM 2443 O O . THR A 1 329 ? 11.856 -6.741 -17.703 1.00 95.50 329 THR A O 1
ATOM 2446 N N . ASP A 1 330 ? 11.557 -8.041 -19.518 1.00 96.44 330 ASP A N 1
ATOM 2447 C CA . ASP A 1 330 ? 10.207 -8.471 -19.147 1.00 96.44 330 ASP A CA 1
ATOM 2448 C C . ASP A 1 330 ? 10.273 -9.381 -17.905 1.00 96.44 330 ASP A C 1
ATOM 2450 O O . ASP A 1 330 ? 10.985 -10.390 -17.949 1.00 96.44 330 ASP A O 1
ATOM 2454 N N . PRO A 1 331 ? 9.529 -9.095 -16.815 1.00 96.75 331 PRO A N 1
ATOM 2455 C CA . PRO A 1 331 ? 9.436 -10.009 -15.676 1.00 96.75 331 PRO A CA 1
ATOM 2456 C C . PRO A 1 331 ? 8.816 -11.367 -16.046 1.00 96.75 331 PRO A C 1
ATOM 2458 O O . PRO A 1 331 ? 8.949 -12.318 -15.275 1.00 96.75 331 PRO A O 1
ATOM 2461 N N . ALA A 1 332 ? 8.152 -11.470 -17.205 1.00 95.56 332 ALA A N 1
ATOM 2462 C CA . ALA A 1 332 ? 7.570 -12.680 -17.774 1.00 95.56 332 ALA A CA 1
ATOM 2463 C C . ALA A 1 332 ? 6.732 -13.452 -16.741 1.00 95.56 332 ALA A C 1
ATOM 2465 O O . ALA A 1 332 ? 7.026 -14.597 -16.391 1.00 95.56 332 ALA A O 1
ATOM 2466 N N . PHE A 1 333 ? 5.715 -12.782 -16.194 1.00 96.44 333 PHE A N 1
ATOM 2467 C CA . PHE A 1 333 ? 4.829 -13.358 -15.183 1.00 96.44 333 PHE A CA 1
ATOM 2468 C C . PHE A 1 333 ? 4.124 -14.623 -15.693 1.00 96.44 333 PHE A C 1
ATOM 2470 O O . PHE A 1 333 ? 3.521 -14.609 -16.766 1.00 96.44 333 PHE A O 1
ATOM 2477 N N . LYS A 1 334 ? 4.161 -15.685 -14.879 1.00 95.44 334 LYS A N 1
ATOM 2478 C CA . LYS A 1 334 ? 3.634 -17.028 -15.177 1.00 95.44 334 LYS A CA 1
ATOM 2479 C C . LYS A 1 334 ? 2.192 -17.019 -15.697 1.00 95.44 334 LYS A C 1
ATOM 2481 O O . LYS A 1 334 ? 1.930 -17.655 -16.714 1.00 95.44 334 LYS A O 1
ATOM 2486 N N . ASP A 1 335 ? 1.283 -16.294 -15.040 1.00 93.25 335 ASP A N 1
ATOM 2487 C CA . ASP A 1 335 ? -0.028 -15.946 -15.605 1.00 93.25 335 ASP A CA 1
ATOM 2488 C C . ASP A 1 335 ? -0.607 -14.682 -14.945 1.00 93.25 335 ASP A C 1
ATOM 2490 O O . ASP A 1 335 ? -1.343 -14.741 -13.961 1.00 93.25 335 ASP A O 1
ATOM 2494 N N . ILE A 1 336 ? -0.312 -13.515 -15.525 1.00 91.19 336 ILE A N 1
ATOM 2495 C CA . ILE A 1 336 ? -0.826 -12.222 -15.044 1.00 91.19 336 ILE A CA 1
ATOM 2496 C C . ILE A 1 336 ? -2.365 -12.105 -15.098 1.00 91.19 336 ILE A C 1
ATOM 2498 O O . ILE A 1 336 ? -2.931 -11.280 -14.385 1.00 91.19 336 ILE A O 1
ATOM 2502 N N . LYS A 1 337 ? -3.063 -12.898 -15.929 1.00 88.94 337 LYS A N 1
ATOM 2503 C CA . LYS A 1 337 ? -4.528 -12.806 -16.090 1.00 88.94 337 LYS A CA 1
ATOM 2504 C C . LYS A 1 337 ? -5.270 -13.537 -14.979 1.00 88.94 337 LYS A C 1
ATOM 2506 O O . LYS A 1 337 ? -6.307 -13.060 -14.537 1.00 88.94 337 LYS A O 1
ATOM 2511 N N . ASN A 1 338 ? -4.717 -14.659 -14.524 1.00 91.06 338 ASN A N 1
ATOM 2512 C CA . ASN A 1 338 ? -5.235 -15.449 -13.405 1.00 91.06 338 ASN A CA 1
ATOM 2513 C C . ASN A 1 338 ? -4.535 -15.108 -12.071 1.00 91.06 338 ASN A C 1
ATOM 2515 O O . ASN A 1 338 ? -4.481 -15.937 -11.168 1.00 91.06 338 ASN A O 1
ATOM 2519 N N . ALA A 1 339 ? -3.983 -13.892 -11.963 1.00 92.06 339 ALA A N 1
ATOM 2520 C CA . ALA A 1 339 ? -3.287 -13.355 -10.791 1.00 92.06 339 ALA A CA 1
ATOM 2521 C C . ALA A 1 339 ? -2.073 -14.170 -10.283 1.00 92.06 339 ALA A C 1
ATOM 2523 O O . ALA A 1 339 ? -1.721 -14.099 -9.110 1.00 92.06 339 ALA A O 1
ATOM 2524 N N . ILE A 1 340 ? -1.398 -14.926 -11.159 1.00 93.81 340 ILE A N 1
ATOM 2525 C CA . ILE A 1 340 ? -0.205 -15.723 -10.832 1.00 93.81 340 ILE A CA 1
ATOM 2526 C C . ILE A 1 340 ? 1.056 -14.933 -11.201 1.00 93.81 340 ILE A C 1
ATOM 2528 O O . ILE A 1 340 ? 1.600 -15.052 -12.305 1.00 93.81 340 ILE A O 1
ATOM 2532 N N . PHE A 1 341 ? 1.542 -14.122 -10.262 1.00 96.31 341 PHE A N 1
ATOM 2533 C CA . PHE A 1 341 ? 2.603 -13.141 -10.511 1.00 96.31 341 PHE A CA 1
ATOM 2534 C C . PHE A 1 341 ? 4.032 -13.648 -10.243 1.00 96.31 341 PHE A C 1
ATOM 2536 O O . PHE A 1 341 ? 4.934 -12.847 -10.017 1.00 96.31 341 PHE A O 1
ATOM 2543 N N . THR A 1 342 ? 4.273 -14.963 -10.331 1.00 96.75 342 THR A N 1
ATOM 2544 C CA . THR A 1 342 ? 5.627 -15.554 -10.382 1.00 96.75 342 THR A CA 1
ATOM 2545 C C . THR A 1 342 ? 6.413 -15.006 -11.571 1.00 96.75 342 THR A C 1
ATOM 2547 O O . THR A 1 342 ? 6.039 -15.309 -12.708 1.00 96.75 342 THR A O 1
ATOM 2550 N N . PRO A 1 343 ? 7.498 -14.236 -11.350 1.00 96.81 343 PRO A N 1
ATOM 2551 C CA . PRO A 1 343 ? 8.368 -13.785 -12.427 1.00 96.81 343 PRO A CA 1
ATOM 2552 C C . PRO A 1 343 ? 9.162 -14.968 -12.983 1.00 96.81 343 PRO A C 1
ATOM 2554 O O . PRO A 1 343 ? 9.664 -15.800 -12.224 1.00 96.81 343 PRO A O 1
ATOM 2557 N N . THR A 1 344 ? 9.292 -15.039 -14.306 1.00 96.62 344 THR A N 1
ATOM 2558 C CA . THR A 1 344 ? 10.156 -16.023 -14.988 1.00 96.62 344 THR A CA 1
ATOM 2559 C C . THR A 1 344 ? 11.258 -15.369 -15.827 1.00 96.62 344 THR A C 1
ATOM 2561 O O . THR A 1 344 ? 12.124 -16.066 -16.355 1.00 96.62 344 THR A O 1
ATOM 2564 N N . GLY A 1 345 ? 11.276 -14.031 -15.898 1.00 96.88 345 GLY A N 1
ATOM 2565 C CA . GLY A 1 345 ? 12.351 -13.246 -16.498 1.00 96.88 345 GLY A CA 1
ATOM 2566 C C . GLY A 1 345 ? 13.684 -13.482 -15.785 1.00 96.88 345 GLY A C 1
ATOM 2567 O O . GLY A 1 345 ? 13.753 -13.506 -14.554 1.00 96.88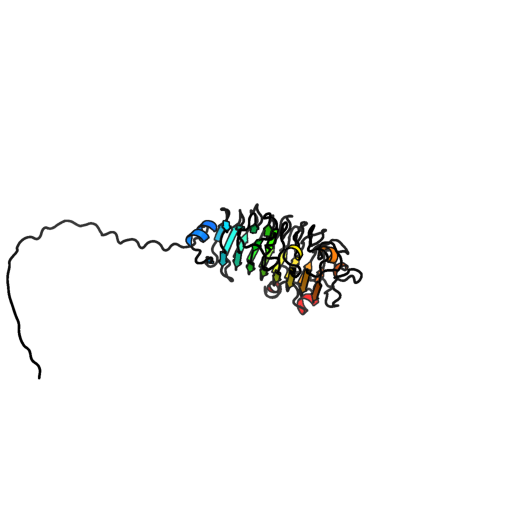 345 GLY A O 1
ATOM 2568 N N . ALA A 1 346 ? 14.749 -13.697 -16.562 1.00 96.69 346 ALA A N 1
ATOM 2569 C CA . ALA A 1 346 ? 16.028 -14.181 -16.040 1.00 96.69 346 ALA A CA 1
ATOM 2570 C C . ALA A 1 346 ? 16.656 -13.231 -15.005 1.00 96.69 346 ALA A C 1
ATOM 2572 O O . ALA A 1 346 ? 17.127 -13.689 -13.964 1.00 96.69 346 ALA A O 1
ATOM 2573 N N . ASP A 1 347 ? 16.607 -11.919 -15.251 1.00 96.94 347 ASP A N 1
ATOM 2574 C CA . ASP A 1 347 ? 17.173 -10.915 -14.344 1.00 96.94 347 ASP A CA 1
ATOM 2575 C C . ASP A 1 347 ? 16.383 -10.827 -13.032 1.00 96.94 347 ASP A C 1
ATOM 2577 O O . ASP A 1 347 ? 16.964 -10.694 -11.956 1.00 96.94 347 ASP A O 1
ATOM 2581 N N . GLN A 1 348 ? 15.054 -10.942 -13.096 1.00 97.50 348 GLN A N 1
ATOM 2582 C CA . GLN A 1 348 ? 14.182 -10.937 -11.923 1.00 97.50 348 GLN A CA 1
ATOM 2583 C C . GLN A 1 348 ? 14.417 -12.194 -11.076 1.00 97.50 348 GLN A C 1
ATOM 2585 O O . GLN A 1 348 ? 14.571 -12.101 -9.859 1.00 97.50 348 GLN A O 1
ATOM 2590 N N . VAL A 1 349 ? 14.549 -13.359 -11.722 1.00 96.62 349 VAL A N 1
ATOM 2591 C CA . VAL A 1 349 ? 14.856 -14.639 -11.067 1.00 96.62 349 VAL A CA 1
ATOM 2592 C C . VAL A 1 349 ? 16.264 -14.662 -10.455 1.00 96.62 349 VAL A C 1
ATOM 2594 O O . VAL A 1 349 ? 16.430 -15.273 -9.398 1.00 96.62 349 VAL A O 1
ATOM 2597 N N . ASP A 1 350 ? 17.257 -14.004 -11.057 1.00 96.19 350 ASP A N 1
ATOM 2598 C CA . ASP A 1 350 ? 18.608 -13.853 -10.493 1.00 96.19 350 ASP A CA 1
ATOM 2599 C C . ASP A 1 350 ? 18.625 -12.880 -9.301 1.00 96.19 350 ASP A C 1
ATOM 2601 O O . ASP A 1 350 ? 19.094 -13.226 -8.217 1.00 96.19 350 ASP A O 1
ATOM 2605 N N . LYS A 1 351 ? 18.041 -11.685 -9.464 1.00 96.06 351 LYS A N 1
ATOM 2606 C CA . LYS A 1 351 ? 18.025 -10.625 -8.439 1.00 96.06 351 LYS A CA 1
ATOM 2607 C C . LYS A 1 351 ? 16.941 -10.789 -7.362 1.00 96.06 351 LYS A C 1
ATOM 2609 O O . LYS A 1 351 ? 16.924 -10.008 -6.417 1.00 96.06 351 LYS A O 1
ATOM 2614 N N . LYS A 1 352 ? 16.053 -11.785 -7.488 1.00 95.56 352 LYS A N 1
ATOM 2615 C CA . LYS A 1 352 ? 14.906 -12.074 -6.594 1.00 95.56 352 LYS A CA 1
ATOM 2616 C C . LYS A 1 352 ? 13.953 -10.894 -6.390 1.00 95.56 352 LYS A C 1
ATOM 2618 O O . LYS A 1 352 ? 13.415 -10.705 -5.302 1.00 95.56 352 LYS A O 1
ATOM 2623 N N . THR A 1 353 ? 13.737 -10.116 -7.447 1.00 96.94 353 THR A N 1
ATOM 2624 C CA . THR A 1 353 ? 12.992 -8.853 -7.379 1.00 96.94 353 THR A CA 1
ATOM 2625 C C . THR A 1 353 ? 11.486 -9.067 -7.469 1.00 96.94 353 THR A C 1
ATOM 2627 O O . THR A 1 353 ? 11.010 -10.047 -8.042 1.00 96.94 353 THR A O 1
ATOM 2630 N N . GLY A 1 354 ? 10.728 -8.139 -6.894 1.00 98.12 354 GLY A N 1
ATOM 2631 C CA . GLY A 1 354 ? 9.306 -8.313 -6.635 1.00 98.12 354 GLY A CA 1
ATOM 2632 C C . GLY A 1 354 ? 9.052 -9.048 -5.321 1.00 98.12 354 GLY A C 1
ATOM 2633 O O . GLY A 1 354 ? 9.951 -9.262 -4.508 1.00 98.12 354 GLY A O 1
ATOM 2634 N N . ASP A 1 355 ? 7.793 -9.403 -5.112 1.00 98.25 355 ASP A N 1
ATOM 2635 C CA . ASP A 1 355 ? 7.323 -10.079 -3.909 1.00 98.25 355 ASP A CA 1
ATOM 2636 C C . ASP A 1 355 ? 7.879 -11.522 -3.794 1.00 98.25 355 ASP A C 1
ATOM 2638 O O . ASP A 1 355 ? 7.694 -12.334 -4.711 1.00 98.25 355 ASP A O 1
ATOM 2642 N N . PRO A 1 356 ? 8.572 -11.864 -2.684 1.00 96.50 356 PRO A N 1
ATOM 2643 C CA . PRO A 1 356 ? 9.269 -13.131 -2.524 1.00 96.50 356 PRO A CA 1
ATOM 2644 C C . PRO A 1 356 ? 8.339 -14.346 -2.439 1.00 96.50 356 PRO A C 1
ATOM 2646 O O . PRO A 1 356 ? 8.806 -15.456 -2.710 1.00 96.50 356 PRO A O 1
ATOM 2649 N N . HIS A 1 357 ? 7.050 -14.194 -2.094 1.00 93.62 357 HIS A N 1
ATOM 2650 C CA . HIS A 1 357 ? 6.174 -15.365 -1.962 1.00 93.62 357 HIS A CA 1
ATOM 2651 C C . HIS A 1 357 ? 5.967 -16.085 -3.302 1.00 93.62 357 HIS A C 1
ATOM 2653 O O . HIS A 1 357 ? 5.929 -17.316 -3.346 1.00 93.62 357 HIS A O 1
ATOM 2659 N N . TRP A 1 358 ? 5.968 -15.346 -4.416 1.00 94.88 358 TRP A N 1
ATOM 2660 C CA . TRP A 1 358 ? 5.792 -15.915 -5.753 1.00 94.88 358 TRP A CA 1
ATOM 2661 C C . TRP A 1 358 ? 6.947 -16.794 -6.248 1.00 94.88 358 TRP A C 1
ATOM 2663 O O . TRP A 1 358 ? 6.738 -17.594 -7.162 1.00 94.88 358 TRP A O 1
ATOM 2673 N N . TYR A 1 359 ? 8.147 -16.668 -5.672 1.00 90.00 359 TYR A N 1
ATOM 2674 C CA . TYR A 1 359 ? 9.286 -17.540 -5.989 1.00 90.00 359 TYR A CA 1
ATOM 2675 C C . TYR A 1 359 ? 9.246 -18.869 -5.220 1.00 90.00 359 TYR A C 1
ATOM 2677 O O . TYR A 1 359 ? 9.819 -19.858 -5.677 1.00 90.00 359 TYR A O 1
ATOM 2685 N N . ASN A 1 360 ? 8.564 -18.893 -4.072 1.00 78.12 360 ASN A N 1
ATOM 2686 C CA . ASN A 1 360 ? 8.514 -20.037 -3.157 1.00 78.12 360 ASN A CA 1
ATOM 2687 C C . ASN A 1 360 ? 7.247 -20.900 -3.331 1.00 78.12 360 ASN A C 1
ATOM 2689 O O . ASN A 1 360 ? 7.173 -21.986 -2.767 1.00 78.12 360 ASN A O 1
ATOM 2693 N N . ALA A 1 361 ? 6.264 -20.438 -4.109 1.00 60.28 361 ALA A N 1
ATOM 2694 C CA . ALA A 1 361 ? 4.985 -21.111 -4.356 1.00 60.28 361 ALA A CA 1
ATOM 2695 C C . ALA A 1 361 ? 5.049 -22.178 -5.480 1.00 60.28 361 ALA A C 1
ATOM 2697 O O . ALA A 1 361 ? 4.292 -22.104 -6.453 1.00 60.28 361 ALA A O 1
ATOM 2698 N N . ASN A 1 362 ? 5.972 -23.144 -5.365 1.00 36.53 362 ASN A N 1
ATOM 2699 C CA . ASN A 1 362 ? 6.132 -24.282 -6.291 1.00 36.53 362 ASN A CA 1
ATOM 2700 C C . ASN A 1 362 ? 5.901 -25.627 -5.589 1.00 36.53 362 ASN A C 1
ATOM 2702 O O . ASN A 1 362 ? 6.454 -25.797 -4.481 1.00 36.53 362 ASN A O 1
#